Protein AF-A0A535QFX5-F1 (afdb_monomer_lite)

pLDDT: mean 70.68, std 23.79, range [27.06, 95.19]

Structure (mmCIF, N/CA/C/O backbone):
data_AF-A0A535QFX5-F1
#
_entry.id   AF-A0A535QFX5-F1
#
loop_
_atom_site.group_PDB
_atom_site.id
_atom_site.type_symbol
_atom_site.label_atom_id
_atom_site.label_alt_id
_atom_site.label_comp_id
_atom_site.label_asym_id
_atom_site.label_entity_id
_atom_site.label_seq_id
_atom_site.pdbx_PDB_ins_code
_atom_site.Cartn_x
_atom_site.Cartn_y
_atom_site.Cartn_z
_atom_site.occupancy
_atom_site.B_iso_or_equiv
_atom_site.auth_seq_id
_atom_site.auth_comp_id
_atom_site.auth_asym_id
_atom_site.auth_atom_id
_atom_site.pdbx_PDB_model_num
ATOM 1 N N . MET A 1 1 ? 5.140 27.579 -65.550 1.00 32.66 1 MET A N 1
ATOM 2 C CA . MET A 1 1 ? 4.016 26.660 -65.825 1.00 32.66 1 MET A CA 1
ATOM 3 C C . MET A 1 1 ? 3.466 26.205 -64.481 1.00 32.66 1 MET A C 1
ATOM 5 O O . MET A 1 1 ? 4.286 26.000 -63.594 1.00 32.66 1 MET A O 1
ATOM 9 N N . PRO A 1 2 ? 2.138 26.218 -64.310 1.00 51.44 2 PRO A N 1
ATOM 10 C CA . PRO A 1 2 ? 1.453 26.791 -63.145 1.00 51.44 2 PRO A CA 1
ATOM 11 C C . PRO A 1 2 ? 0.690 25.754 -62.301 1.00 51.44 2 PRO A C 1
ATOM 13 O O . PRO A 1 2 ? 0.652 24.594 -62.687 1.00 51.44 2 PRO A O 1
ATOM 16 N N . GLU A 1 3 ? 0.160 26.207 -61.155 1.00 40.72 3 GLU A N 1
ATOM 17 C CA . GLU A 1 3 ? -1.180 25.994 -60.536 1.00 40.72 3 GLU A CA 1
ATOM 18 C C . GLU A 1 3 ? -1.044 26.490 -59.070 1.00 40.72 3 GLU A C 1
ATOM 20 O O . GLU A 1 3 ? -0.208 25.991 -58.320 1.00 40.72 3 GLU A O 1
ATOM 25 N N . GLU A 1 4 ? -1.525 27.688 -58.698 1.00 38.31 4 GLU A N 1
ATOM 26 C CA . GLU A 1 4 ? -2.871 27.958 -58.128 1.00 38.31 4 GLU A CA 1
ATOM 27 C C . GLU A 1 4 ? -3.335 26.842 -57.170 1.00 38.31 4 GLU A C 1
ATOM 29 O O . GLU A 1 4 ? -3.382 25.687 -57.549 1.00 38.31 4 GLU A O 1
ATOM 34 N N . GLY A 1 5 ? -3.706 27.021 -55.906 1.00 34.66 5 GLY A N 1
ATOM 35 C CA . GLY A 1 5 ? -4.041 28.156 -55.060 1.00 34.66 5 GLY A CA 1
ATOM 36 C C . GLY A 1 5 ? -4.915 27.590 -53.925 1.00 34.66 5 GLY A C 1
ATOM 37 O O . GLY A 1 5 ? -5.720 26.701 -54.174 1.00 34.66 5 GLY A O 1
ATOM 38 N N . ASN A 1 6 ? -4.736 28.033 -52.677 1.00 34.19 6 ASN A N 1
ATOM 39 C CA . ASN A 1 6 ? -5.851 28.397 -51.791 1.00 34.19 6 ASN A CA 1
ATOM 40 C C . ASN A 1 6 ? -5.355 28.861 -50.420 1.00 34.19 6 ASN A C 1
ATOM 42 O O . ASN A 1 6 ? -4.810 28.105 -49.618 1.00 34.19 6 ASN A O 1
ATOM 46 N N . ILE A 1 7 ? -5.617 30.137 -50.168 1.00 42.66 7 ILE A N 1
ATOM 47 C CA . ILE A 1 7 ? -5.683 30.755 -48.852 1.00 42.66 7 ILE A CA 1
ATOM 48 C C . ILE A 1 7 ? -7.018 30.331 -48.239 1.00 42.66 7 ILE A C 1
ATOM 50 O O . ILE A 1 7 ? -8.057 30.542 -48.860 1.00 42.66 7 ILE A O 1
ATOM 54 N N . VAL A 1 8 ? -7.014 29.816 -47.009 1.00 36.16 8 VAL A N 1
ATOM 55 C CA . VAL A 1 8 ? -8.210 29.854 -46.157 1.00 36.16 8 VAL A CA 1
ATOM 56 C C . VAL A 1 8 ? -7.813 30.395 -44.789 1.00 36.16 8 VAL A C 1
ATOM 58 O O . VAL A 1 8 ? -7.097 29.766 -44.015 1.00 36.16 8 VAL A O 1
ATOM 61 N N . MET A 1 9 ? -8.269 31.624 -44.566 1.00 31.81 9 MET A N 1
ATOM 62 C CA . MET A 1 9 ? -8.301 32.355 -43.307 1.00 31.81 9 MET A CA 1
ATOM 63 C C . MET A 1 9 ? -9.258 31.688 -42.311 1.00 31.81 9 MET A C 1
ATOM 65 O O . MET A 1 9 ? -10.287 31.135 -42.700 1.00 31.81 9 MET A O 1
ATOM 69 N N . CYS A 1 10 ? -8.936 31.806 -41.023 1.00 34.22 10 CYS A N 1
ATOM 70 C CA . CYS A 1 10 ? -9.824 31.497 -39.904 1.00 34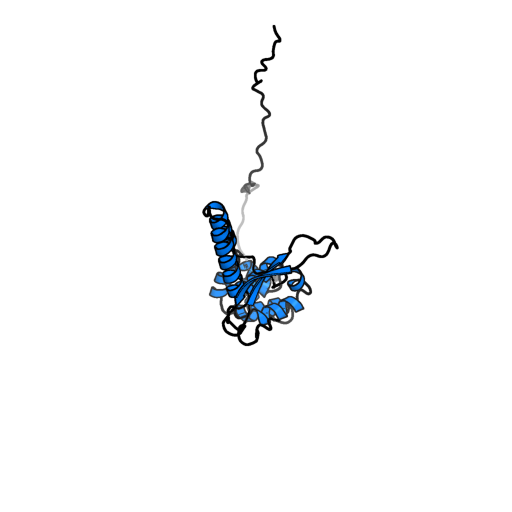.22 10 CYS A CA 1
ATOM 71 C C . CYS A 1 10 ? -11.165 32.245 -39.995 1.00 34.22 10 CYS A C 1
ATOM 73 O O . CYS A 1 10 ? -11.172 33.419 -40.375 1.00 34.22 10 CYS A O 1
ATOM 75 N N . PRO A 1 11 ? -12.251 31.669 -39.457 1.00 41.41 11 PRO A N 1
ATOM 76 C CA . PRO A 1 11 ? -13.285 32.431 -38.785 1.00 41.41 11 PRO A CA 1
ATOM 77 C C . PRO A 1 11 ? -13.043 32.424 -37.269 1.00 41.41 11 PRO A C 1
ATOM 79 O O . PRO A 1 11 ? -12.840 31.384 -36.641 1.00 41.41 11 PRO A O 1
ATOM 82 N N . MET A 1 12 ? -13.045 33.630 -36.714 1.00 32.00 12 MET A N 1
ATOM 83 C CA . MET A 1 12 ? -13.303 33.922 -35.310 1.00 32.00 12 MET A CA 1
ATOM 84 C C . MET A 1 12 ? -14.825 33.838 -35.058 1.00 32.00 12 MET A C 1
ATOM 86 O O . MET A 1 12 ? -15.590 34.056 -35.995 1.00 32.00 12 MET A O 1
ATOM 90 N N . GLU A 1 13 ? -15.200 33.618 -33.791 1.00 34.28 13 GLU A N 1
ATOM 91 C CA . GLU A 1 13 ? -16.537 33.837 -33.187 1.00 34.28 13 GLU A CA 1
ATOM 92 C C . GLU A 1 13 ? -17.578 32.730 -33.504 1.00 34.28 13 GLU A C 1
ATOM 94 O O . GLU A 1 13 ? -17.657 32.218 -34.610 1.00 34.28 13 GLU A O 1
ATOM 99 N N . ASP A 1 14 ? -18.350 32.195 -32.554 1.00 27.58 14 ASP A N 1
ATOM 100 C CA . ASP A 1 14 ? -19.194 32.950 -31.633 1.00 27.58 14 ASP A CA 1
ATOM 101 C C . ASP A 1 14 ? -19.588 32.172 -30.356 1.00 27.58 14 ASP A C 1
ATOM 103 O O . ASP A 1 14 ? -19.476 30.948 -30.247 1.00 27.58 14 ASP A O 1
ATOM 107 N N . PHE A 1 15 ? -20.051 32.947 -29.383 1.00 34.91 15 PHE A N 1
ATOM 108 C CA . PHE A 1 15 ? -20.420 32.616 -28.013 1.00 34.91 15 PHE A CA 1
ATOM 109 C C . PHE A 1 15 ? -21.476 31.505 -27.856 1.00 34.91 15 PHE A C 1
ATOM 111 O O . PHE A 1 15 ? -22.537 31.532 -28.473 1.00 34.91 15 PHE A O 1
ATOM 118 N N . ALA A 1 16 ? -21.270 30.632 -26.864 1.00 33.97 16 ALA A N 1
ATOM 119 C CA . ALA A 1 16 ? -22.368 29.997 -26.136 1.00 33.97 16 ALA A CA 1
ATOM 120 C C . ALA A 1 16 ? -22.107 30.093 -24.626 1.00 33.97 16 ALA A C 1
ATOM 122 O O . ALA A 1 16 ? -21.293 29.378 -24.039 1.00 33.97 16 ALA A O 1
ATOM 123 N N . GLU A 1 17 ? -22.793 31.054 -24.019 1.00 33.12 17 GLU A N 1
ATOM 124 C CA . GLU A 1 17 ? -22.870 31.308 -22.590 1.00 33.12 17 GLU A CA 1
ATOM 125 C C . GLU A 1 17 ? -23.632 30.214 -21.815 1.00 33.12 17 GLU A C 1
ATOM 127 O O . GLU A 1 17 ? -24.745 29.847 -22.176 1.00 33.12 17 GLU A O 1
ATOM 132 N N . GLN A 1 18 ? -23.074 29.878 -20.638 1.00 41.06 18 GLN A N 1
ATOM 133 C CA . GLN A 1 18 ? -23.765 29.584 -19.362 1.00 41.06 18 GLN A CA 1
ATOM 134 C C . GLN A 1 18 ? -24.478 28.211 -19.183 1.00 41.06 18 GLN A C 1
ATOM 136 O O . GLN A 1 18 ? -24.890 27.599 -20.158 1.00 41.06 18 GLN A O 1
ATOM 141 N N . PRO A 1 19 ? -24.646 27.687 -17.933 1.00 39.22 19 PRO A N 1
ATOM 142 C CA . PRO A 1 19 ? -24.624 28.412 -16.660 1.00 39.22 19 PRO A CA 1
ATOM 143 C C . PRO A 1 19 ? -23.715 27.854 -15.549 1.00 39.22 19 PRO A C 1
ATOM 145 O O . PRO A 1 19 ? -23.694 26.674 -15.204 1.00 39.22 19 PRO A O 1
ATOM 148 N N . ARG A 1 20 ? -23.078 28.800 -14.850 1.00 46.03 20 ARG A N 1
ATOM 149 C CA . ARG A 1 20 ? -22.688 28.665 -13.443 1.00 46.03 20 ARG A CA 1
ATOM 150 C C . ARG A 1 20 ? -23.951 28.567 -12.584 1.00 46.03 20 ARG A C 1
ATOM 152 O O . ARG A 1 20 ? -24.778 29.471 -12.649 1.00 46.03 20 ARG A O 1
ATOM 159 N N . ARG A 1 21 ? -24.057 27.520 -11.757 1.00 36.75 21 ARG A N 1
ATOM 160 C CA . ARG A 1 21 ? -24.774 27.406 -10.459 1.00 36.75 21 ARG A CA 1
ATOM 161 C C . ARG A 1 21 ? -24.697 25.923 -10.064 1.00 36.75 21 ARG A C 1
ATOM 163 O O . ARG A 1 21 ? -25.000 25.060 -10.869 1.00 36.75 21 ARG A O 1
ATOM 170 N N . ARG A 1 22 ? -24.264 25.556 -8.860 1.00 36.50 22 ARG A N 1
ATOM 171 C CA . ARG A 1 22 ? -25.069 25.679 -7.641 1.00 36.50 22 ARG A CA 1
ATOM 172 C C . ARG A 1 22 ? -24.179 25.995 -6.444 1.00 36.50 22 ARG A C 1
ATOM 174 O O . ARG A 1 22 ? -23.307 25.218 -6.069 1.00 36.50 22 ARG A O 1
ATOM 181 N N . GLY A 1 23 ? -24.439 27.156 -5.853 1.00 33.94 23 GLY A N 1
ATOM 182 C CA . GLY A 1 23 ? -23.936 27.509 -4.539 1.00 33.94 23 GLY A CA 1
ATOM 183 C C . GLY A 1 23 ? -24.520 26.603 -3.457 1.00 33.94 23 GLY A C 1
ATOM 184 O O . GLY A 1 23 ? -25.639 26.099 -3.561 1.00 33.94 23 GLY A O 1
ATOM 185 N N . ARG A 1 24 ? -23.729 26.443 -2.400 1.00 36.22 24 ARG A N 1
ATOM 186 C CA . ARG A 1 24 ? -24.122 25.922 -1.092 1.00 36.22 24 ARG A CA 1
ATOM 187 C C . ARG A 1 24 ? -25.361 26.685 -0.593 1.00 36.22 24 ARG A C 1
ATOM 189 O O . ARG A 1 24 ? -25.299 27.915 -0.523 1.00 36.22 24 ARG A O 1
ATOM 196 N N . PRO A 1 25 ? -26.467 26.018 -0.226 1.00 36.31 25 PRO A N 1
ATOM 197 C CA . PRO A 1 25 ? -27.581 26.722 0.382 1.00 36.31 25 PRO A CA 1
ATOM 198 C C . PRO A 1 25 ? -27.162 27.237 1.765 1.00 36.31 25 PRO A C 1
ATOM 200 O O . PRO A 1 25 ? -26.784 26.463 2.646 1.00 36.31 25 PRO A O 1
ATOM 203 N N . LYS A 1 26 ? -27.224 28.562 1.947 1.00 35.88 26 LYS A N 1
ATOM 204 C CA . LYS A 1 26 ? -27.294 29.203 3.265 1.00 35.88 26 LYS A CA 1
ATOM 205 C C . LYS A 1 26 ? -28.593 28.738 3.922 1.00 35.88 26 LYS A C 1
ATOM 207 O O . LYS A 1 26 ? -29.665 28.982 3.376 1.00 35.88 26 LYS A O 1
ATOM 212 N N . LYS A 1 27 ? -28.508 28.098 5.089 1.00 33.59 27 LYS A N 1
ATOM 213 C CA . LYS A 1 27 ? -29.679 27.882 5.943 1.00 33.59 27 LYS A CA 1
ATOM 214 C C . LYS A 1 27 ? -30.034 29.241 6.548 1.00 33.59 27 LYS A C 1
ATOM 216 O O . LYS A 1 27 ? -29.350 29.726 7.445 1.00 33.59 27 LYS A O 1
ATOM 221 N N . GLN A 1 28 ? -31.020 29.890 5.937 1.00 34.56 28 GLN A N 1
ATOM 222 C CA . GLN A 1 28 ? -31.655 31.099 6.436 1.00 34.56 28 GLN A CA 1
ATOM 223 C C . GLN A 1 28 ? -32.245 30.829 7.818 1.00 34.56 28 GLN A C 1
ATOM 225 O O . GLN A 1 28 ? -32.953 29.845 8.031 1.00 34.56 28 GLN A O 1
ATOM 230 N N . GLN A 1 29 ? -31.920 31.734 8.736 1.00 34.59 29 GLN A N 1
ATOM 231 C CA . GLN A 1 29 ? -32.719 32.035 9.909 1.00 34.59 29 GLN A CA 1
ATOM 232 C C . GLN A 1 29 ? -34.129 32.399 9.435 1.00 34.59 29 GLN A C 1
ATOM 234 O O . GLN A 1 29 ? -34.278 33.291 8.603 1.00 34.59 29 GLN A O 1
ATOM 239 N N . PHE A 1 30 ? -35.141 31.732 9.976 1.00 29.41 30 PHE A N 1
ATOM 240 C CA . PHE A 1 30 ? -36.484 32.288 10.032 1.00 29.41 30 PHE A CA 1
ATOM 241 C C . PHE A 1 30 ? -36.779 32.566 11.497 1.00 29.41 30 PHE A C 1
ATOM 243 O O . PHE A 1 30 ? -36.943 31.652 12.304 1.00 29.41 30 PHE A O 1
ATOM 250 N N . ALA A 1 31 ? -36.716 33.856 11.815 1.00 28.05 31 ALA A N 1
ATOM 251 C CA . ALA A 1 31 ? -37.324 34.436 12.989 1.00 28.05 31 ALA A CA 1
ATOM 252 C C . ALA A 1 31 ? -38.841 34.537 12.774 1.00 28.05 31 ALA A C 1
ATOM 254 O O . ALA A 1 31 ? -39.326 34.606 11.645 1.00 28.05 31 ALA A O 1
ATOM 255 N N . SER A 1 32 ? -39.522 34.503 13.909 1.00 33.38 32 SER A N 1
ATOM 256 C CA . SER A 1 32 ? -40.951 34.526 14.183 1.00 33.38 32 SER A CA 1
ATOM 257 C C . SER A 1 32 ? -41.753 35.660 13.544 1.00 33.38 32 SER A C 1
ATOM 259 O O . SER A 1 32 ? -41.241 36.758 13.383 1.00 33.38 32 SER A O 1
ATOM 261 N N . GLU A 1 33 ? -43.046 35.396 13.352 1.00 28.44 33 GLU A N 1
ATOM 262 C CA . GLU A 1 33 ? -44.196 36.319 13.416 1.00 28.44 33 GLU A CA 1
ATOM 263 C C . GLU A 1 33 ? -45.451 35.436 13.292 1.00 28.44 33 GLU A C 1
ATOM 265 O O . GLU A 1 33 ? -45.447 34.490 12.510 1.00 28.44 33 GLU A O 1
ATOM 270 N N . ALA A 1 34 ? -46.579 35.600 13.971 1.00 29.41 34 ALA A N 1
ATOM 271 C CA . ALA A 1 34 ? -47.060 36.324 15.146 1.00 29.41 34 ALA A CA 1
ATOM 272 C C . ALA A 1 34 ? -48.393 35.600 15.497 1.00 29.41 34 ALA A C 1
ATOM 274 O O . ALA A 1 34 ? -48.914 34.863 14.658 1.00 29.41 34 ALA A O 1
ATOM 275 N N . ILE A 1 35 ? -48.971 35.733 16.695 1.00 30.02 35 ILE A N 1
ATOM 276 C CA . ILE A 1 35 ? -50.236 36.467 16.895 1.00 30.02 35 ILE A CA 1
ATOM 277 C C . ILE A 1 35 ? -50.663 36.371 18.380 1.00 30.02 35 ILE A C 1
ATOM 279 O O . ILE A 1 35 ? -50.901 35.279 18.890 1.00 30.02 35 ILE A O 1
ATOM 283 N N . GLN A 1 36 ? -50.794 37.569 18.969 1.00 33.09 36 GLN A N 1
ATOM 284 C CA . GLN A 1 36 ? -51.724 38.079 19.999 1.00 33.09 36 GLN A CA 1
ATOM 285 C C . GLN A 1 36 ? -51.502 37.855 21.515 1.00 33.09 36 GLN A C 1
ATOM 287 O O . GLN A 1 36 ? -51.485 36.744 22.035 1.00 33.09 36 GLN A O 1
ATOM 292 N N . GLU A 1 37 ? -51.397 39.021 22.173 1.00 29.98 37 GLU A N 1
ATOM 293 C CA . GLU A 1 37 ? -51.486 39.397 23.596 1.00 29.98 37 GLU A CA 1
ATOM 294 C C . GLU A 1 37 ? -52.841 38.976 24.216 1.00 29.98 37 GLU A C 1
ATOM 296 O O . GLU A 1 37 ? -53.824 38.830 23.493 1.00 29.98 37 GLU A O 1
ATOM 301 N N . GLU A 1 38 ? -52.966 38.662 25.512 1.00 32.41 38 GLU A N 1
ATOM 302 C CA . GLU A 1 38 ? -53.125 39.574 26.677 1.00 32.41 38 GLU A CA 1
ATOM 303 C C . GLU A 1 38 ? -53.283 38.695 27.974 1.00 32.41 38 GLU A C 1
ATOM 305 O O . GLU A 1 38 ? -53.329 37.466 27.858 1.00 32.41 38 GLU A O 1
ATOM 310 N N . PRO A 1 39 ? -53.333 39.220 29.224 1.00 36.84 39 PRO A N 1
ATOM 311 C CA . PRO A 1 39 ? -52.448 38.817 30.317 1.00 36.84 39 PRO A CA 1
ATOM 312 C C . PRO A 1 39 ? -53.166 38.186 31.529 1.00 36.84 39 PRO A C 1
ATOM 314 O O . PRO A 1 39 ? -54.358 38.381 31.761 1.00 36.84 39 PRO A O 1
ATOM 317 N N . GLY A 1 40 ? -52.414 37.486 32.383 1.00 27.06 40 GLY A N 1
ATOM 318 C CA . GLY A 1 40 ? -52.919 37.071 33.696 1.00 27.06 40 GLY A CA 1
ATOM 319 C C . GLY A 1 40 ? -51.984 36.147 34.475 1.00 27.06 40 GLY A C 1
ATOM 320 O O . GLY A 1 40 ? -51.915 34.953 34.212 1.00 27.06 40 GLY A O 1
ATOM 321 N N . GLN A 1 41 ? -51.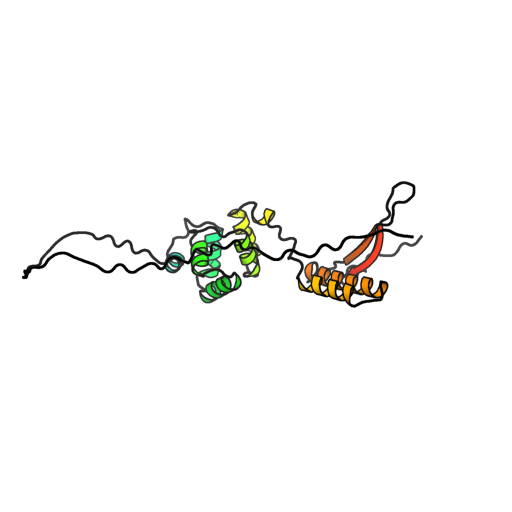303 36.698 35.477 1.00 31.00 41 GLN A N 1
ATOM 322 C CA . GLN A 1 41 ? -50.899 35.989 36.702 1.00 31.00 41 GLN A CA 1
ATOM 323 C C . GLN A 1 41 ? -51.943 36.319 37.796 1.00 31.00 41 GLN A C 1
ATOM 325 O O . GLN A 1 41 ? -52.568 37.376 37.668 1.00 31.00 41 GLN A O 1
ATOM 330 N N . PRO A 1 42 ? -52.139 35.510 38.868 1.00 40.12 42 PRO A N 1
ATOM 331 C CA . PRO A 1 42 ? -51.076 34.816 39.611 1.00 40.12 42 PRO A CA 1
ATOM 332 C C . PRO A 1 42 ? -51.372 33.379 40.114 1.00 40.12 42 PRO A C 1
ATOM 334 O O . PRO A 1 42 ? -52.506 32.925 40.146 1.00 40.12 42 PRO A O 1
ATOM 337 N N . GLU A 1 43 ? -50.271 32.724 40.514 1.00 30.66 43 GLU A N 1
ATOM 338 C CA . GLU A 1 43 ? -50.075 31.739 41.602 1.00 30.66 43 GLU A CA 1
ATOM 339 C C . GLU A 1 43 ? -51.028 30.538 41.782 1.00 30.66 43 GLU A C 1
ATOM 341 O O . GLU A 1 43 ? -52.224 30.691 41.953 1.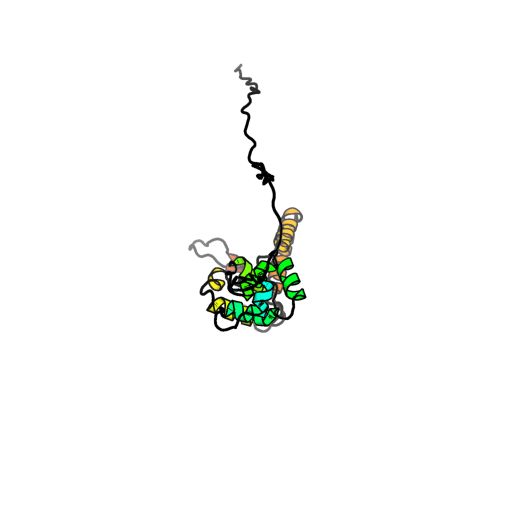00 30.66 43 GLU A O 1
ATOM 346 N N . HIS A 1 44 ? -50.444 29.327 41.833 1.00 31.17 44 HIS A N 1
ATOM 347 C CA . HIS A 1 44 ? -50.519 28.345 42.937 1.00 31.17 44 HIS A CA 1
ATOM 348 C C . HIS A 1 44 ? -49.904 26.999 42.480 1.00 31.17 44 HIS A C 1
ATOM 350 O O . HIS A 1 44 ? -50.460 26.284 41.652 1.00 31.17 44 HIS A O 1
ATOM 356 N N . THR A 1 45 ? -48.750 26.619 43.035 1.00 32.12 45 THR A N 1
ATOM 357 C CA . THR A 1 45 ? -48.366 25.200 43.230 1.00 32.12 45 THR A CA 1
ATOM 358 C C . THR A 1 45 ? -49.288 24.565 44.293 1.00 32.12 45 THR A C 1
ATOM 360 O O . THR A 1 45 ? -49.782 25.337 45.120 1.00 32.12 45 THR A O 1
ATOM 363 N N . PRO A 1 46 ? -49.485 23.221 44.389 1.00 40.25 46 PRO A N 1
ATOM 364 C CA . PRO A 1 46 ? -48.468 22.191 44.116 1.00 40.25 46 PRO A CA 1
ATOM 365 C C . PRO A 1 46 ? -48.961 20.827 43.533 1.00 40.25 46 PRO A C 1
ATOM 367 O O . PRO A 1 46 ? -50.148 20.536 43.468 1.00 40.25 46 PRO A O 1
ATOM 370 N N . THR A 1 47 ? -47.986 19.963 43.211 1.00 27.41 47 THR A N 1
ATOM 371 C CA . THR A 1 47 ? -48.039 18.477 43.265 1.00 27.41 47 THR A CA 1
ATOM 372 C C . THR A 1 47 ? -48.815 17.689 42.193 1.00 27.41 47 THR A C 1
ATOM 374 O O . THR A 1 47 ? -50.018 17.490 42.289 1.00 27.41 47 THR A O 1
ATOM 377 N N . SER A 1 48 ? -48.074 17.104 41.246 1.00 31.55 48 SER A N 1
ATOM 378 C CA . SER A 1 48 ? -47.795 15.652 41.111 1.00 31.55 48 SER A CA 1
ATOM 379 C C . SER A 1 48 ? -47.723 15.215 39.648 1.00 31.55 48 SER A C 1
ATOM 381 O O . SER A 1 48 ? -48.573 15.566 38.840 1.00 31.55 48 SER A O 1
ATOM 383 N N . GLU A 1 49 ? -46.722 14.375 39.380 1.00 35.94 49 GLU A N 1
ATOM 384 C CA . GLU A 1 49 ? -46.684 13.376 38.309 1.00 35.94 49 GLU A CA 1
ATOM 385 C C . GLU A 1 49 ? -46.758 13.880 36.862 1.00 35.94 49 GLU A C 1
ATOM 387 O O . GLU A 1 49 ? -47.818 14.008 36.262 1.00 35.94 49 GLU A O 1
ATOM 392 N N . ASN A 1 50 ? -45.588 13.990 36.227 1.00 32.69 50 ASN A N 1
ATOM 393 C CA . ASN A 1 50 ? -45.375 13.201 35.016 1.00 32.69 50 ASN A CA 1
ATOM 394 C C . ASN A 1 50 ? -43.888 12.998 34.725 1.00 32.69 50 ASN A C 1
ATOM 396 O O . ASN A 1 50 ? -43.092 13.934 34.662 1.00 32.69 50 ASN A O 1
ATOM 400 N N . ALA A 1 51 ? -43.540 11.725 34.570 1.00 40.75 51 ALA A N 1
ATOM 401 C CA . ALA A 1 51 ? -42.239 11.241 34.166 1.00 40.75 51 ALA A CA 1
ATOM 402 C C . ALA A 1 51 ? -41.858 11.825 32.800 1.00 40.75 51 ALA A C 1
ATOM 404 O O . ALA A 1 51 ? -42.450 11.481 31.779 1.00 40.75 51 ALA A O 1
ATOM 405 N N . VAL A 1 52 ? -40.832 12.671 32.772 1.00 35.34 52 VAL A N 1
ATOM 406 C CA . VAL A 1 52 ? -40.129 13.003 31.534 1.00 35.34 52 VAL A CA 1
ATOM 407 C C . VAL A 1 52 ? -38.873 12.147 31.513 1.00 35.34 52 VAL A C 1
ATOM 409 O O . VAL A 1 52 ? -37.882 12.438 32.180 1.00 35.34 52 VAL A O 1
ATOM 412 N N . GLN A 1 53 ? -38.956 11.038 30.779 1.00 38.19 53 GLN A N 1
ATOM 413 C CA . GLN A 1 53 ? -37.805 10.244 30.374 1.00 38.19 53 GLN A CA 1
ATOM 414 C C . GLN A 1 53 ? -36.799 11.165 29.676 1.00 38.19 53 GLN A C 1
ATOM 416 O O . GLN A 1 53 ? -37.001 11.596 28.541 1.00 38.19 53 GLN A O 1
ATOM 421 N N . ALA A 1 54 ? -35.706 11.476 30.366 1.00 36.91 54 ALA A N 1
ATOM 422 C CA . ALA A 1 54 ? -34.538 12.072 29.750 1.00 36.91 54 ALA A CA 1
ATOM 423 C C . ALA A 1 54 ? -33.847 10.994 28.902 1.00 36.91 54 ALA A C 1
ATOM 425 O O . ALA A 1 54 ? -33.069 10.189 29.410 1.00 36.91 54 ALA A O 1
ATOM 426 N N . HIS A 1 55 ? -34.124 10.964 27.598 1.00 42.03 55 HIS A N 1
ATOM 427 C CA . HIS A 1 55 ? -33.226 10.311 26.649 1.00 42.03 55 HIS A CA 1
ATOM 428 C C . HIS A 1 55 ? -31.969 11.183 26.515 1.00 42.03 55 HIS A C 1
ATOM 430 O O . HIS A 1 55 ? -31.844 12.010 25.613 1.00 42.03 55 HIS A O 1
ATOM 436 N N . THR A 1 56 ? -31.036 11.038 27.455 1.00 48.62 56 THR A N 1
ATOM 437 C CA . THR A 1 56 ? -29.710 11.649 27.353 1.00 48.62 56 THR A CA 1
ATOM 438 C C . THR A 1 56 ? -28.936 10.890 26.279 1.00 48.62 56 THR A C 1
ATOM 440 O O . THR A 1 56 ? -28.429 9.796 26.520 1.00 48.62 56 THR A O 1
ATOM 443 N N . VAL A 1 57 ? -28.881 11.433 25.061 1.00 65.88 57 VAL A N 1
ATOM 444 C CA . VAL A 1 57 ? -28.036 10.892 23.988 1.00 65.88 57 VAL A CA 1
ATOM 445 C C . VAL A 1 57 ? -26.579 11.131 24.391 1.00 65.88 57 VAL A C 1
ATOM 447 O O . VAL A 1 57 ? -26.065 12.237 24.245 1.00 65.88 57 VAL A O 1
ATOM 450 N N . LEU A 1 58 ? -25.934 10.115 24.967 1.00 71.25 58 LEU A N 1
ATOM 451 C CA . LEU A 1 58 ? -24.510 10.151 25.309 1.00 71.25 58 LEU A CA 1
ATOM 452 C C . LEU A 1 58 ? -23.664 10.398 24.045 1.00 71.25 58 LEU A C 1
ATOM 454 O O . LEU A 1 58 ? -24.036 9.969 22.946 1.00 71.25 58 LEU A O 1
ATOM 458 N N . SER A 1 59 ? -22.514 11.060 24.189 1.00 78.06 59 SER A N 1
ATOM 459 C CA . SER A 1 59 ? -21.564 11.231 23.082 1.00 78.06 59 SER A CA 1
ATOM 460 C C . SER A 1 59 ? -20.892 9.900 22.716 1.00 78.06 59 SER A C 1
ATOM 462 O O . SER A 1 59 ? -20.728 9.023 23.563 1.00 78.06 59 SER A O 1
ATOM 464 N N . ASP A 1 60 ? -20.477 9.737 21.455 1.00 76.56 60 ASP A N 1
ATOM 465 C CA . ASP A 1 60 ? -19.763 8.533 20.986 1.00 76.56 60 ASP A CA 1
ATOM 466 C C . ASP A 1 60 ? -18.519 8.237 21.858 1.00 76.56 60 ASP A C 1
ATOM 468 O O . ASP A 1 60 ? -18.232 7.084 22.171 1.00 76.56 60 ASP A O 1
ATOM 472 N N . GLU A 1 61 ? -17.836 9.276 22.338 1.00 78.25 61 GLU A N 1
ATOM 473 C CA . GLU A 1 61 ? -16.740 9.153 23.300 1.00 78.25 61 GLU A CA 1
ATOM 474 C C . GLU A 1 61 ? -17.207 8.580 24.647 1.00 78.25 61 GLU A C 1
ATOM 476 O O . GLU A 1 61 ? -16.629 7.620 25.146 1.00 78.25 61 GLU A O 1
ATOM 481 N N . GLN A 1 62 ? -18.276 9.122 25.237 1.00 77.81 62 GLN A N 1
ATOM 482 C CA . GLN A 1 62 ? -18.812 8.627 26.511 1.00 77.81 62 GLN A CA 1
ATOM 483 C C . GLN A 1 62 ? -19.241 7.159 26.409 1.00 77.81 62 GLN A C 1
ATOM 485 O O . GLN A 1 62 ? -19.015 6.384 27.333 1.00 77.81 62 GLN A O 1
ATOM 490 N N . LEU A 1 63 ? -19.795 6.756 25.267 1.00 74.19 63 LEU A N 1
ATOM 491 C CA . LEU A 1 63 ? -20.224 5.378 25.021 1.00 74.19 63 LEU A CA 1
ATOM 492 C C . LEU A 1 63 ? -19.059 4.403 24.866 1.00 74.19 63 LEU A C 1
ATOM 494 O O . LEU A 1 63 ? -19.158 3.269 25.338 1.00 74.19 63 LEU A O 1
ATOM 498 N N . ALA A 1 64 ? -17.925 4.871 24.340 1.00 69.69 64 ALA A N 1
ATOM 499 C CA . ALA A 1 64 ? -16.683 4.098 24.328 1.00 69.69 64 ALA A CA 1
ATOM 500 C C . ALA A 1 64 ? -16.176 3.773 25.731 1.00 69.69 64 ALA A C 1
ATOM 502 O O . ALA A 1 64 ? -15.420 2.818 25.915 1.00 69.69 64 ALA A O 1
ATOM 503 N N . TYR A 1 65 ? -16.657 4.471 26.755 1.00 71.75 65 TYR A N 1
ATOM 504 C CA . TYR A 1 65 ? -16.298 4.205 28.140 1.00 71.75 65 TYR A CA 1
ATOM 505 C C . TYR A 1 65 ? -17.354 3.429 28.927 1.00 71.75 65 TYR A C 1
ATOM 507 O O . TYR A 1 65 ? -16.984 2.810 29.921 1.00 71.75 65 TYR A O 1
ATOM 515 N N . THR A 1 66 ? -18.611 3.388 28.471 1.00 65.81 66 THR A N 1
ATOM 516 C CA . THR A 1 66 ? -19.739 2.852 29.257 1.00 65.81 66 THR A CA 1
ATOM 517 C C . THR A 1 66 ? -20.397 1.588 28.710 1.00 65.81 66 THR A C 1
ATOM 519 O O . THR A 1 66 ? -21.010 0.877 29.496 1.00 65.81 66 THR A O 1
ATOM 522 N N . LEU A 1 67 ? -20.296 1.282 27.411 1.00 64.69 67 LEU A N 1
ATOM 523 C CA . LEU A 1 67 ? -20.932 0.082 26.844 1.00 64.69 67 LEU A CA 1
ATOM 524 C C . LEU A 1 67 ? -20.333 -1.204 27.435 1.00 64.69 67 LEU A C 1
ATOM 526 O O . LEU A 1 67 ? -19.108 -1.290 27.564 1.00 64.69 67 LEU A O 1
ATOM 530 N N . GLU A 1 68 ? -21.173 -2.190 27.753 1.00 64.62 68 GLU A N 1
ATOM 531 C CA . GLU A 1 68 ? -20.722 -3.536 28.127 1.00 64.62 68 GLU A CA 1
ATOM 532 C C . GLU A 1 68 ? -20.170 -4.268 26.893 1.00 64.62 68 GLU A C 1
ATOM 534 O O . GLU A 1 68 ? -20.570 -3.995 25.762 1.00 64.62 68 GLU A O 1
ATOM 539 N N . GLU A 1 69 ? -19.169 -5.129 27.085 1.00 61.72 69 GLU A N 1
ATOM 540 C CA . GLU A 1 69 ? -18.402 -5.747 25.988 1.00 61.72 69 GLU A CA 1
ATOM 541 C C . GLU A 1 69 ? -19.199 -6.784 25.177 1.00 61.72 69 GLU A C 1
ATOM 543 O O . GLU A 1 69 ? -18.758 -7.165 24.095 1.00 61.72 69 GLU A O 1
ATOM 548 N N . GLU A 1 70 ? -20.369 -7.207 25.665 1.00 62.72 70 GLU A N 1
ATOM 549 C CA . GLU A 1 70 ? -21.106 -8.377 25.165 1.00 62.72 70 GLU A CA 1
ATOM 550 C C . GLU A 1 70 ? -21.673 -8.224 23.740 1.00 62.72 70 GLU A C 1
ATOM 552 O O . GLU A 1 70 ? -21.830 -9.229 23.051 1.00 62.72 70 GLU A O 1
ATOM 557 N N . ASP A 1 71 ? -21.883 -6.997 23.249 1.00 76.94 71 ASP A N 1
ATOM 558 C CA . ASP A 1 71 ? -22.460 -6.739 21.915 1.00 76.94 71 ASP A CA 1
ATOM 559 C C . ASP A 1 71 ? -21.433 -6.286 20.855 1.00 76.94 71 ASP A C 1
ATOM 561 O O . ASP A 1 71 ? -21.792 -5.949 19.722 1.00 76.94 71 ASP A O 1
ATOM 565 N N . LEU A 1 72 ? -20.142 -6.223 21.195 1.00 86.50 72 LEU A N 1
ATOM 566 C CA . LEU A 1 72 ? -19.125 -5.686 20.289 1.00 86.50 72 LEU A CA 1
ATOM 567 C C . LEU A 1 72 ? -18.541 -6.761 19.369 1.00 86.50 72 LEU A C 1
ATOM 569 O O . LEU A 1 72 ? -18.218 -7.872 19.786 1.00 86.50 72 LEU A O 1
ATOM 573 N N . SER A 1 73 ? -18.304 -6.388 18.108 1.00 90.75 73 SER A N 1
ATOM 574 C CA . SER A 1 73 ? -17.500 -7.215 17.204 1.00 90.75 73 SER A CA 1
ATOM 575 C C . SER A 1 73 ? -16.101 -7.454 17.785 1.00 90.75 73 SER A C 1
ATOM 577 O O . SER A 1 73 ? -15.573 -6.614 18.522 1.00 90.75 73 SER A O 1
ATOM 579 N N . GLN A 1 74 ? -15.461 -8.566 17.414 1.00 91.50 74 GLN A N 1
ATOM 580 C CA . GLN A 1 74 ? -14.108 -8.881 17.884 1.00 91.50 74 GLN A CA 1
ATOM 581 C C . GLN A 1 74 ? -13.110 -7.765 17.530 1.00 91.50 74 GLN A C 1
ATOM 583 O O . GLN A 1 74 ? -12.259 -7.411 18.345 1.00 91.50 74 GLN A O 1
ATOM 588 N N . PHE A 1 75 ? -13.263 -7.159 16.348 1.00 94.38 75 PHE A N 1
ATOM 589 C CA . PHE A 1 75 ? -12.522 -5.968 15.944 1.00 94.38 75 PHE A CA 1
ATOM 590 C C . PHE A 1 75 ? -12.782 -4.765 16.865 1.00 94.38 75 PHE A C 1
ATOM 592 O O . PHE A 1 75 ? -11.832 -4.169 17.368 1.00 94.38 75 PHE A O 1
ATOM 599 N N . SER A 1 76 ? -14.047 -4.404 17.104 1.00 94.00 76 SER A N 1
ATOM 600 C CA . SER A 1 76 ? -14.413 -3.243 17.930 1.00 94.00 76 SER A CA 1
ATOM 601 C C . SER A 1 76 ? -13.949 -3.403 19.374 1.00 94.00 76 SER A C 1
ATOM 603 O O . SER A 1 76 ? -13.401 -2.462 19.943 1.00 94.00 76 SER A O 1
ATOM 605 N N . SER A 1 77 ? -14.106 -4.602 19.939 1.00 92.62 77 SER A N 1
ATOM 606 C CA . SER A 1 77 ? -13.632 -4.935 21.282 1.00 92.62 77 SER A CA 1
ATOM 607 C C . SER A 1 77 ? -12.108 -4.820 21.382 1.00 92.62 77 SER A C 1
ATOM 609 O O . SER A 1 77 ? -11.598 -4.145 22.276 1.00 92.62 77 SER A O 1
ATOM 611 N N . PHE A 1 78 ? -11.368 -5.365 20.410 1.00 93.75 78 PHE A N 1
ATOM 612 C CA . PHE A 1 78 ? -9.908 -5.256 20.380 1.00 93.75 78 PHE A CA 1
ATOM 613 C C . PHE A 1 78 ? -9.429 -3.805 20.226 1.00 93.75 78 PHE A C 1
ATOM 615 O O . PHE A 1 78 ? -8.571 -3.351 20.981 1.00 93.75 78 PHE A O 1
ATOM 622 N N . LEU A 1 79 ? -10.016 -3.050 19.292 1.00 93.50 79 LEU A N 1
ATOM 623 C CA . LEU A 1 79 ? -9.679 -1.641 19.082 1.00 93.50 79 LEU A CA 1
ATOM 624 C C . LEU A 1 79 ? -9.980 -0.806 20.332 1.00 93.50 79 LEU A C 1
ATOM 626 O O . LEU A 1 79 ? -9.208 0.073 20.710 1.00 93.50 79 LEU A O 1
ATOM 630 N N . ARG A 1 80 ? -11.091 -1.103 21.010 1.00 92.19 80 ARG A N 1
ATOM 631 C CA . ARG A 1 80 ? -11.432 -0.480 22.284 1.00 92.19 80 ARG A CA 1
ATOM 632 C C . ARG A 1 80 ? -10.410 -0.839 23.356 1.00 92.19 80 ARG A C 1
ATOM 634 O O . ARG A 1 80 ? -9.947 0.065 24.035 1.00 92.19 80 ARG A O 1
ATOM 641 N N . HIS A 1 81 ? -10.022 -2.106 23.484 1.00 91.81 81 HIS A N 1
ATOM 642 C CA . HIS A 1 81 ? -9.051 -2.563 24.479 1.00 91.81 81 HIS A CA 1
ATOM 643 C C . HIS A 1 81 ? -7.716 -1.812 24.387 1.00 91.81 81 HIS A C 1
ATOM 645 O O . HIS A 1 81 ? -7.211 -1.353 25.409 1.00 91.81 81 HIS A O 1
ATOM 651 N N . ILE A 1 82 ? -7.185 -1.629 23.173 1.00 93.12 82 ILE A N 1
ATOM 652 C CA . ILE A 1 82 ? -5.890 -0.961 22.976 1.00 93.12 82 ILE A CA 1
ATOM 653 C C . ILE A 1 82 ? -5.977 0.572 23.089 1.00 93.12 82 ILE A C 1
ATOM 655 O O . ILE A 1 82 ? -5.017 1.192 23.529 1.00 93.12 82 ILE A O 1
ATOM 659 N N . LEU A 1 83 ? -7.115 1.197 22.740 1.00 92.25 83 LEU A N 1
ATOM 660 C CA . LEU A 1 83 ? -7.236 2.667 22.686 1.00 92.25 83 LEU A CA 1
ATOM 661 C C . LEU A 1 83 ? -7.977 3.308 23.868 1.00 92.25 83 LEU A C 1
ATOM 663 O O . LEU A 1 83 ? -7.900 4.522 24.035 1.00 92.25 83 LEU A O 1
ATOM 667 N N . LYS A 1 84 ? -8.710 2.546 24.696 1.00 86.62 84 LYS A N 1
ATOM 668 C CA . LYS A 1 84 ? -9.616 3.092 25.733 1.00 86.62 84 LYS A CA 1
ATOM 669 C C . LYS A 1 84 ? -8.936 4.175 26.575 1.00 86.62 84 LYS A C 1
ATOM 671 O O . LYS A 1 84 ? -9.457 5.277 26.719 1.00 86.62 84 LYS A O 1
ATOM 676 N N . HIS A 1 85 ? -7.758 3.895 27.110 1.00 86.25 85 HIS A N 1
ATOM 677 C CA . HIS A 1 85 ? -7.114 4.793 28.068 1.00 86.25 85 HIS A CA 1
ATOM 678 C C . HIS A 1 85 ? -6.173 5.825 27.441 1.00 86.25 85 HIS A C 1
ATOM 680 O O . HIS A 1 85 ? -5.607 6.629 28.180 1.00 86.25 85 HIS A O 1
ATOM 686 N N . ASP A 1 86 ? -6.052 5.858 26.112 1.00 90.62 86 ASP A N 1
ATOM 687 C CA . ASP A 1 86 ? -5.095 6.718 25.423 1.00 90.62 86 ASP A CA 1
ATOM 688 C C . ASP A 1 86 ? -5.774 7.655 24.416 1.00 90.62 86 ASP A C 1
ATOM 690 O O . ASP A 1 86 ? -5.837 7.418 23.209 1.00 90.62 86 ASP A O 1
ATOM 694 N N . ARG A 1 87 ? -6.304 8.768 24.934 1.00 91.81 87 ARG A N 1
ATOM 695 C CA . ARG A 1 87 ? -6.922 9.802 24.091 1.00 91.81 87 ARG A CA 1
ATOM 696 C C . ARG A 1 87 ? -5.919 10.492 23.171 1.00 91.81 87 ARG A C 1
ATOM 698 O O . ARG A 1 87 ? -6.291 10.873 22.067 1.00 91.81 87 ARG A O 1
ATOM 705 N N . MET A 1 88 ? -4.673 10.648 23.617 1.00 92.81 88 MET A N 1
ATOM 706 C CA . MET A 1 88 ? -3.612 11.243 22.801 1.00 92.81 88 MET A CA 1
ATOM 707 C C . MET A 1 88 ? -3.349 10.373 21.573 1.00 92.81 88 MET A C 1
ATOM 709 O O . MET A 1 88 ? -3.245 10.891 20.462 1.00 92.81 88 MET A O 1
ATOM 713 N N . GLU A 1 89 ? -3.322 9.058 21.768 1.00 92.94 89 GLU A N 1
ATOM 714 C CA . GLU A 1 89 ? -3.149 8.090 20.694 1.00 92.94 89 GLU A CA 1
ATOM 715 C C . GLU A 1 89 ? -4.351 8.054 19.744 1.00 92.94 89 GLU A C 1
ATOM 717 O O . GLU A 1 89 ? -4.169 8.039 18.529 1.00 92.94 89 GLU A O 1
ATOM 722 N N . ILE A 1 90 ? -5.584 8.164 20.254 1.00 94.62 90 ILE A N 1
ATOM 723 C CA . ILE A 1 90 ? -6.782 8.309 19.405 1.00 94.62 90 ILE A CA 1
ATOM 724 C C . ILE A 1 90 ? -6.674 9.551 18.509 1.00 94.62 90 ILE A C 1
ATOM 726 O O . ILE A 1 90 ? -6.903 9.455 17.300 1.00 94.62 90 ILE A O 1
ATOM 730 N N . THR A 1 91 ? -6.296 10.704 19.072 1.00 94.50 91 THR A N 1
ATOM 731 C CA . THR A 1 91 ? -6.067 11.939 18.305 1.00 94.50 91 THR A CA 1
ATOM 732 C C . THR A 1 91 ? -4.946 11.759 17.279 1.00 94.50 91 THR A C 1
ATOM 734 O O . THR A 1 91 ? -5.085 12.186 16.130 1.00 94.50 91 THR A O 1
ATOM 737 N N . ARG A 1 92 ? -3.839 11.101 17.653 1.00 95.19 92 ARG A N 1
ATOM 738 C CA . ARG A 1 92 ? -2.705 10.820 16.758 1.00 95.19 92 ARG A CA 1
ATOM 739 C C . ARG A 1 92 ? -3.140 9.979 15.557 1.00 95.19 92 ARG A C 1
ATOM 741 O O . ARG A 1 92 ? -2.919 10.394 14.421 1.00 95.19 92 ARG A O 1
ATOM 748 N N . ILE A 1 93 ? -3.809 8.855 15.810 1.00 93.69 93 ILE A N 1
ATOM 749 C CA . ILE A 1 93 ? -4.308 7.930 14.784 1.00 93.69 93 ILE A CA 1
ATOM 750 C C . ILE A 1 93 ? -5.309 8.631 13.867 1.00 93.69 93 ILE A C 1
ATOM 752 O O . ILE A 1 93 ? -5.220 8.509 12.646 1.00 93.69 93 ILE A O 1
ATOM 756 N N . ALA A 1 94 ? -6.248 9.393 14.433 1.00 94.75 94 ALA A N 1
ATOM 757 C CA . ALA A 1 94 ? -7.242 10.127 13.658 1.00 94.75 94 ALA A CA 1
ATOM 758 C C . ALA A 1 94 ? -6.583 11.110 12.673 1.00 94.75 94 ALA A C 1
ATOM 760 O O . ALA A 1 94 ? -6.942 11.137 11.493 1.00 94.75 94 ALA A O 1
ATOM 761 N N . ASN A 1 95 ? -5.574 11.854 13.136 1.00 93.25 95 ASN A N 1
ATOM 762 C CA . ASN A 1 95 ? -4.818 12.788 12.303 1.00 93.25 95 ASN A CA 1
ATOM 763 C C . ASN A 1 95 ? -4.008 12.074 11.212 1.00 93.25 95 ASN A C 1
ATOM 765 O O . ASN A 1 95 ? -4.051 12.492 10.057 1.00 93.25 95 ASN A O 1
ATOM 769 N N . GLU A 1 96 ? -3.303 10.993 11.551 1.00 89.50 96 GLU A N 1
ATOM 770 C CA . GLU A 1 96 ? -2.476 10.240 10.598 1.00 89.50 96 GLU A CA 1
ATOM 771 C C . GLU A 1 96 ? -3.320 9.555 9.514 1.00 89.50 96 GLU A C 1
ATOM 773 O O . GLU A 1 96 ? -2.967 9.557 8.337 1.00 89.50 96 GLU A O 1
ATOM 778 N N . MET A 1 97 ? -4.496 9.050 9.887 1.00 90.44 97 MET A N 1
ATOM 779 C CA . MET A 1 97 ? -5.452 8.450 8.957 1.00 90.44 97 MET A CA 1
ATOM 780 C C . MET A 1 97 ? -6.333 9.472 8.222 1.00 90.44 97 MET A C 1
ATOM 782 O O . MET A 1 97 ? -7.114 9.079 7.352 1.00 90.44 97 MET A O 1
ATOM 786 N N . ASN A 1 98 ? -6.243 10.763 8.566 1.00 92.62 98 ASN A N 1
ATOM 787 C CA . ASN A 1 98 ? -7.098 11.837 8.055 1.00 92.62 98 ASN A CA 1
ATOM 788 C C . ASN A 1 98 ? -8.608 11.549 8.224 1.00 92.62 98 ASN A C 1
ATOM 790 O O . ASN A 1 98 ? -9.419 11.736 7.311 1.00 92.62 98 ASN A O 1
ATOM 794 N N . VAL A 1 99 ? -8.992 11.070 9.408 1.00 94.12 99 VAL A N 1
ATOM 795 C CA . VAL A 1 99 ? -10.386 10.840 9.812 1.00 94.12 99 VAL A CA 1
ATOM 796 C C . VAL A 1 99 ? -10.708 11.648 11.066 1.00 94.12 99 VAL A C 1
ATOM 798 O O . VAL A 1 99 ? -9.829 11.997 11.842 1.00 94.12 99 VAL A O 1
ATOM 801 N N . ALA A 1 100 ? -11.984 11.953 11.303 1.00 94.75 100 ALA A N 1
ATOM 802 C CA . ALA A 1 100 ? -12.375 12.586 12.562 1.00 94.75 100 ALA A CA 1
ATOM 803 C C . ALA A 1 100 ? -12.241 11.591 13.727 1.00 94.75 100 ALA A C 1
ATOM 805 O O . ALA A 1 100 ? -12.655 10.441 13.571 1.00 94.75 100 ALA A O 1
ATOM 806 N N . GLU A 1 101 ? -11.793 12.042 14.905 1.00 94.50 101 GLU A N 1
ATOM 807 C CA . GLU A 1 101 ? -11.722 11.228 16.138 1.00 94.50 101 GLU A CA 1
ATOM 808 C C . GLU A 1 101 ? -13.047 10.526 16.449 1.00 94.50 101 GLU A C 1
ATOM 810 O O . GLU A 1 101 ? -13.085 9.359 16.831 1.00 94.50 101 GLU A O 1
ATOM 815 N N . ASN A 1 102 ? -14.164 11.209 16.178 1.00 94.69 102 ASN A N 1
ATOM 816 C CA . ASN A 1 102 ? -15.497 10.648 16.362 1.00 94.69 102 ASN A CA 1
ATOM 817 C C . ASN A 1 102 ? -15.729 9.359 15.550 1.00 94.69 102 ASN A C 1
ATOM 819 O O . ASN A 1 102 ? -16.490 8.481 15.945 1.00 94.69 102 ASN A O 1
ATOM 823 N N . THR A 1 103 ? -15.052 9.225 14.412 1.00 94.81 103 THR A N 1
ATOM 824 C CA . THR A 1 103 ? -15.078 8.016 13.580 1.00 94.81 103 THR A CA 1
ATOM 825 C C . THR A 1 103 ? -14.383 6.853 14.286 1.00 94.81 103 THR A C 1
ATOM 827 O O . THR A 1 103 ? -14.909 5.744 14.275 1.00 94.81 103 THR A O 1
ATOM 830 N N . ILE A 1 104 ? -13.254 7.113 14.952 1.00 94.88 104 ILE A N 1
ATOM 831 C CA . ILE A 1 104 ? -12.524 6.107 15.736 1.00 94.88 104 ILE A CA 1
ATOM 832 C C . ILE A 1 104 ? -13.382 5.639 16.914 1.00 94.88 104 ILE A C 1
ATOM 834 O O . ILE A 1 104 ? -13.582 4.437 17.084 1.00 94.88 104 ILE A O 1
ATOM 838 N N . TYR A 1 105 ? -14.000 6.570 17.652 1.00 94.00 105 TYR A N 1
ATOM 839 C CA . TYR A 1 105 ? -14.935 6.222 18.727 1.00 94.00 105 TYR A CA 1
ATOM 840 C C . TYR A 1 105 ? -16.112 5.374 18.224 1.00 94.00 105 TYR A C 1
ATOM 842 O O . TYR A 1 105 ? -16.509 4.407 18.872 1.00 94.00 105 TYR A O 1
ATOM 850 N N . ARG A 1 106 ? -16.652 5.662 17.034 1.00 92.94 106 ARG A N 1
ATOM 851 C CA . ARG A 1 106 ? -17.711 4.833 16.432 1.00 92.94 106 ARG A CA 1
ATOM 852 C C . ARG A 1 106 ? -17.246 3.422 16.088 1.00 92.94 106 ARG A C 1
ATOM 854 O O . ARG A 1 106 ? -18.036 2.496 16.258 1.00 92.94 106 ARG A O 1
ATOM 861 N N . TRP A 1 107 ? -16.004 3.246 15.639 1.00 95.00 107 TRP A N 1
ATOM 862 C CA . TRP A 1 107 ? -15.419 1.924 15.389 1.00 95.00 107 TRP A CA 1
ATOM 863 C C . TRP A 1 107 ? -15.203 1.140 16.682 1.00 95.00 107 TRP A C 1
ATOM 865 O O . TRP A 1 107 ? -15.576 -0.031 16.743 1.00 95.00 107 TRP A O 1
ATOM 875 N N . MET A 1 108 ? -14.694 1.795 17.730 1.00 93.19 108 MET A N 1
ATOM 876 C CA . MET A 1 108 ? -14.550 1.205 19.070 1.00 93.19 108 MET A CA 1
ATOM 877 C C . MET A 1 108 ? -15.899 0.752 19.648 1.00 93.19 108 MET A C 1
ATOM 879 O O . MET A 1 108 ? -15.969 -0.251 20.350 1.00 93.19 108 MET A O 1
ATOM 883 N N . ASN A 1 109 ? -16.978 1.465 19.315 1.00 90.31 109 ASN A N 1
ATOM 884 C CA . ASN A 1 109 ? -18.338 1.178 19.778 1.00 90.31 109 ASN A CA 1
ATOM 885 C C . ASN A 1 109 ? -19.148 0.252 18.863 1.00 90.31 109 ASN A C 1
ATOM 887 O O . ASN A 1 109 ? -20.332 0.050 19.121 1.00 90.31 109 ASN A O 1
ATOM 891 N N . GLY A 1 110 ? -18.583 -0.221 17.749 1.00 88.75 110 GLY A N 1
ATOM 892 C CA . GLY A 1 110 ? -19.315 -1.042 16.775 1.00 88.75 110 GLY A CA 1
ATOM 893 C C . GLY A 1 110 ? -20.466 -0.321 16.055 1.00 88.75 110 GLY A C 1
ATOM 894 O O . GLY A 1 110 ? -21.299 -0.962 15.427 1.00 88.75 110 GLY A O 1
ATOM 895 N N . ARG A 1 111 ? -20.534 1.017 16.107 1.00 87.44 111 ARG A N 1
ATOM 896 C CA . ARG A 1 111 ? -21.612 1.813 15.475 1.00 87.44 111 ARG A CA 1
ATOM 897 C C . ARG A 1 111 ? -21.435 2.016 13.981 1.00 87.44 111 ARG A C 1
ATOM 899 O O . ARG A 1 111 ? -22.348 2.478 13.300 1.00 87.44 111 ARG A O 1
ATOM 906 N N . SER A 1 112 ? -20.231 1.770 13.489 1.00 89.88 112 SER A N 1
ATOM 907 C CA . SER A 1 112 ? -19.915 1.848 12.072 1.00 89.88 112 SER A CA 1
ATOM 908 C C . SER A 1 112 ? -18.786 0.893 11.752 1.00 89.88 112 SER A C 1
ATOM 910 O O . SER A 1 112 ? -17.865 0.737 12.553 1.00 89.88 112 SER A O 1
ATOM 912 N N . GLU A 1 113 ? -18.828 0.331 10.555 1.00 90.12 113 GLU A N 1
ATOM 913 C CA . GLU A 1 113 ? -17.759 -0.503 10.029 1.00 90.12 113 GLU A CA 1
ATOM 914 C C . GLU A 1 113 ? -16.724 0.372 9.300 1.00 90.12 113 GLU A C 1
ATOM 916 O O . GLU A 1 113 ? -17.097 1.251 8.508 1.00 90.12 113 GLU A O 1
ATOM 921 N N . PRO A 1 114 ? -15.418 0.190 9.557 1.00 91.06 114 PRO A N 1
ATOM 922 C CA . PRO A 1 114 ? -14.386 0.896 8.816 1.00 91.06 114 PRO A CA 1
ATOM 923 C C . PRO A 1 114 ? -14.359 0.435 7.354 1.00 91.06 114 PRO A C 1
ATOM 925 O O . PRO A 1 114 ? -14.515 -0.744 7.044 1.00 91.06 114 PRO A O 1
ATOM 928 N N . ARG A 1 115 ? -14.103 1.364 6.427 1.00 90.25 115 ARG A N 1
ATOM 929 C CA . ARG A 1 115 ? -13.896 1.013 5.014 1.00 90.25 115 ARG A CA 1
ATOM 930 C C . ARG A 1 115 ? -12.630 0.157 4.852 1.00 90.25 115 ARG A C 1
ATOM 932 O O . ARG A 1 115 ? -11.684 0.370 5.610 1.00 90.25 115 ARG A O 1
ATOM 939 N N . PRO A 1 116 ? -12.530 -0.688 3.807 1.00 87.69 116 PRO A N 1
ATOM 940 C CA . PRO A 1 116 ? -11.335 -1.501 3.551 1.00 87.69 116 PRO A CA 1
ATOM 941 C C . PRO A 1 116 ? -10.022 -0.697 3.547 1.00 87.69 116 PRO A C 1
ATOM 943 O O . PRO A 1 116 ? -9.025 -1.129 4.115 1.00 87.69 116 PRO A O 1
ATOM 946 N N . ALA A 1 117 ? -10.032 0.514 2.977 1.00 85.06 117 ALA A N 1
ATOM 947 C CA . ALA A 1 117 ? -8.875 1.415 2.989 1.00 85.06 117 ALA A CA 1
ATOM 948 C C . ALA A 1 117 ? -8.484 1.876 4.407 1.00 85.06 117 ALA A C 1
ATOM 950 O O . ALA A 1 117 ? -7.307 1.948 4.733 1.00 85.06 117 ALA A O 1
ATOM 951 N N . ASN A 1 118 ? -9.462 2.125 5.281 1.00 90.94 118 ASN A N 1
ATOM 952 C CA . ASN A 1 118 ? -9.196 2.532 6.660 1.00 90.94 118 ASN A CA 1
ATOM 953 C C . ASN A 1 118 ? -8.634 1.373 7.492 1.00 90.94 118 ASN A C 1
ATOM 955 O O . ASN A 1 118 ? -7.811 1.605 8.369 1.00 90.94 118 ASN A O 1
ATOM 959 N N . LEU A 1 119 ? -9.054 0.136 7.206 1.00 90.44 119 LEU A N 1
ATOM 960 C CA . LEU A 1 119 ? -8.509 -1.065 7.845 1.00 90.44 119 LEU A CA 1
ATOM 961 C C . LEU A 1 119 ? -7.037 -1.282 7.475 1.00 90.44 119 LEU A C 1
ATOM 963 O O . LEU A 1 119 ? -6.253 -1.663 8.338 1.00 90.44 119 LEU A O 1
ATOM 967 N N . LYS A 1 120 ? -6.644 -0.979 6.228 1.00 85.56 120 LYS A N 1
ATOM 968 C CA . LYS A 1 120 ? -5.227 -0.962 5.825 1.00 85.56 120 LYS A CA 1
ATOM 969 C C . LYS A 1 120 ? -4.433 0.077 6.599 1.00 85.56 120 LYS A C 1
ATOM 971 O O . LYS A 1 120 ? -3.442 -0.268 7.229 1.00 85.56 120 LYS A O 1
ATOM 976 N N . ASN A 1 121 ? -4.904 1.321 6.595 1.00 89.56 121 ASN A N 1
ATOM 977 C CA . ASN A 1 121 ? -4.209 2.408 7.274 1.00 89.56 121 ASN A CA 1
ATOM 978 C C . ASN A 1 121 ? -4.079 2.127 8.779 1.00 89.56 121 ASN A C 1
ATOM 980 O O . ASN A 1 121 ? -3.035 2.401 9.352 1.00 89.56 121 ASN A O 1
ATOM 984 N N . LEU A 1 122 ? -5.083 1.501 9.410 1.00 90.62 122 LEU A N 1
ATOM 985 C CA . LEU A 1 122 ? -4.996 1.061 10.807 1.00 90.62 122 LEU A CA 1
ATOM 986 C C . LEU A 1 122 ? -3.824 0.100 11.065 1.00 90.62 122 LEU A C 1
ATOM 988 O O . LEU A 1 122 ? -3.185 0.204 12.106 1.00 90.62 122 LEU A O 1
ATOM 992 N N . LEU A 1 123 ? -3.520 -0.810 10.134 1.00 88.81 123 LEU A N 1
ATOM 993 C CA . LEU A 1 123 ? -2.360 -1.704 10.243 1.00 88.81 123 LEU A CA 1
ATOM 994 C C . LEU A 1 123 ? -1.033 -0.945 10.087 1.00 88.81 123 LEU A C 1
ATOM 996 O O . LEU A 1 123 ? -0.035 -1.336 10.683 1.00 88.81 123 LEU A O 1
ATOM 1000 N N . GLU A 1 124 ? -1.009 0.134 9.306 1.00 85.19 124 GLU A N 1
ATOM 1001 C CA . GLU A 1 124 ? 0.193 0.953 9.113 1.00 85.19 124 GLU A CA 1
ATOM 1002 C C . GLU A 1 124 ? 0.479 1.865 10.313 1.00 85.19 124 GLU A C 1
ATOM 1004 O O . GLU A 1 124 ? 1.628 1.965 10.741 1.00 85.19 124 GLU A O 1
ATOM 1009 N N . VAL A 1 125 ? -0.557 2.489 10.884 1.00 89.12 125 VAL A N 1
ATOM 1010 C CA . VAL A 1 125 ? -0.429 3.446 12.002 1.00 89.12 125 VAL A CA 1
ATOM 1011 C C . VAL A 1 125 ? -0.286 2.776 13.373 1.00 89.12 125 VAL A C 1
ATOM 1013 O O . VAL A 1 125 ? 0.125 3.435 14.329 1.00 89.12 125 VAL A O 1
ATOM 1016 N N . LEU A 1 126 ? -0.605 1.477 13.480 1.00 87.88 126 LEU A N 1
ATOM 1017 C CA . LEU A 1 126 ? -0.461 0.658 14.693 1.00 87.88 126 LEU A CA 1
ATOM 1018 C C . LEU A 1 126 ? 0.484 -0.538 14.459 1.00 87.88 126 LEU A C 1
ATOM 1020 O O . LEU A 1 126 ? 0.057 -1.696 14.556 1.00 87.88 126 LEU A O 1
ATOM 1024 N N . PRO A 1 127 ? 1.780 -0.293 14.179 1.00 80.25 127 PRO A N 1
ATOM 1025 C CA . PRO A 1 127 ? 2.734 -1.345 13.825 1.00 80.25 127 PRO A CA 1
ATOM 1026 C C . PRO A 1 127 ? 2.899 -2.405 14.927 1.00 80.25 127 PRO A C 1
ATOM 1028 O O . PRO A 1 127 ? 3.089 -3.584 14.635 1.00 80.25 127 PRO A O 1
ATOM 1031 N N . GLU A 1 128 ? 2.767 -2.012 16.195 1.00 84.31 128 GLU A N 1
ATOM 1032 C CA . GLU A 1 128 ? 2.905 -2.904 17.355 1.00 84.31 128 GLU A CA 1
ATOM 1033 C C . GLU A 1 128 ? 1.770 -3.932 17.471 1.00 84.31 128 GLU A C 1
ATOM 1035 O O . GLU A 1 128 ? 1.919 -4.972 18.115 1.00 84.31 128 GLU A O 1
ATOM 1040 N N . HIS A 1 129 ? 0.629 -3.672 16.831 1.00 87.44 129 HIS A N 1
ATOM 1041 C CA . HIS A 1 129 ? -0.564 -4.508 16.930 1.00 87.44 129 HIS A CA 1
ATOM 1042 C C . HIS A 1 129 ? -0.916 -5.221 15.626 1.00 87.44 129 HIS A C 1
ATOM 1044 O O . HIS A 1 129 ? -1.941 -5.897 15.583 1.00 87.44 129 HIS A O 1
ATOM 1050 N N . VAL A 1 130 ? -0.073 -5.144 14.590 1.00 86.06 130 VAL A N 1
ATOM 1051 C CA . VAL A 1 130 ? -0.358 -5.682 13.246 1.00 86.06 130 VAL A CA 1
ATOM 1052 C C . VAL A 1 130 ? -0.810 -7.137 13.276 1.00 86.06 130 VAL A C 1
ATOM 1054 O O . VAL A 1 130 ? -1.826 -7.458 12.663 1.00 86.06 130 VAL A O 1
ATOM 1057 N N . SER A 1 131 ? -0.113 -8.018 14.000 1.00 81.19 131 SER A N 1
ATOM 1058 C CA . SER A 1 131 ? -0.447 -9.450 14.048 1.00 81.19 131 SER A CA 1
ATOM 1059 C C . SER A 1 131 ? -1.841 -9.699 14.633 1.00 81.19 131 SER A C 1
ATOM 1061 O O . SER A 1 131 ? -2.660 -10.393 14.030 1.00 81.19 131 SER A O 1
ATOM 1063 N N . ASN A 1 132 ? -2.135 -9.085 15.781 1.00 86.94 132 ASN A N 1
ATOM 1064 C CA . ASN A 1 132 ? -3.419 -9.242 16.466 1.00 86.94 132 ASN A CA 1
ATOM 1065 C C . ASN A 1 132 ? -4.547 -8.545 15.696 1.00 86.94 132 ASN A C 1
ATOM 1067 O O . ASN A 1 132 ? -5.632 -9.103 15.548 1.00 86.94 132 ASN A O 1
ATOM 1071 N N . LEU A 1 133 ? -4.275 -7.358 15.150 1.00 89.94 133 LEU A N 1
ATOM 1072 C CA . LEU A 1 133 ? -5.231 -6.572 14.383 1.00 89.94 133 LEU A CA 1
ATOM 1073 C C . LEU A 1 133 ? -5.597 -7.276 13.067 1.00 89.94 133 LEU A C 1
ATOM 1075 O O . LEU A 1 133 ? -6.771 -7.376 12.727 1.00 89.94 133 LEU A O 1
ATOM 1079 N N . THR A 1 134 ? -4.617 -7.869 12.381 1.00 88.12 134 THR A N 1
ATOM 1080 C CA . THR A 1 134 ? -4.833 -8.719 11.197 1.00 88.12 134 THR A CA 1
ATOM 1081 C C . THR A 1 134 ? -5.731 -9.909 11.526 1.00 88.12 134 THR A C 1
ATOM 1083 O O . THR A 1 134 ? -6.672 -10.202 10.787 1.00 88.12 134 THR A O 1
ATOM 1086 N N . TYR A 1 135 ? -5.475 -10.579 12.653 1.00 88.75 135 TYR A N 1
ATOM 1087 C CA . TYR A 1 135 ? -6.268 -11.723 13.097 1.00 88.75 135 TYR A CA 1
ATOM 1088 C C . TYR A 1 135 ? -7.741 -11.354 13.335 1.00 88.75 135 TYR A C 1
ATOM 1090 O O . TYR A 1 135 ? -8.630 -12.012 12.786 1.00 88.75 135 TYR A O 1
ATOM 1098 N N . VAL A 1 136 ? -8.007 -10.286 14.100 1.00 92.19 136 VAL A N 1
ATOM 1099 C CA . VAL A 1 136 ? -9.386 -9.862 14.415 1.00 92.19 136 VAL A CA 1
ATOM 1100 C C . VAL A 1 136 ? -10.108 -9.261 13.208 1.00 92.19 136 VAL A C 1
ATOM 1102 O O . VAL A 1 136 ? -11.318 -9.453 13.075 1.00 92.19 136 VAL A O 1
ATOM 1105 N N . ILE A 1 137 ? -9.392 -8.586 12.299 1.00 91.00 137 ILE A N 1
ATOM 1106 C CA . ILE A 1 137 ? -9.961 -8.093 11.037 1.00 91.00 137 ILE A CA 1
ATOM 1107 C C . ILE A 1 137 ? -10.386 -9.271 10.162 1.00 91.00 137 ILE A C 1
ATOM 1109 O O . ILE A 1 137 ? -11.505 -9.255 9.667 1.00 91.00 137 ILE A O 1
ATOM 1113 N N . ASN A 1 138 ? -9.556 -10.306 10.009 1.00 89.31 138 ASN A N 1
ATOM 1114 C CA . ASN A 1 138 ? -9.917 -11.483 9.210 1.00 89.31 138 ASN A CA 1
ATOM 1115 C C . ASN A 1 138 ? -11.111 -12.254 9.785 1.00 89.31 138 ASN A C 1
ATOM 1117 O O . ASN A 1 138 ? -11.907 -12.794 9.023 1.00 89.31 138 ASN A O 1
ATOM 1121 N N . HIS A 1 139 ? -11.250 -12.287 11.112 1.00 89.31 139 HIS A N 1
ATOM 1122 C CA . HIS A 1 139 ? -12.407 -12.906 11.761 1.00 89.31 139 HIS A CA 1
ATOM 1123 C C . HIS A 1 139 ? -13.686 -12.078 11.606 1.00 89.31 139 HIS A C 1
ATOM 1125 O O . HIS A 1 139 ? -14.754 -12.641 11.388 1.00 89.31 139 HIS A O 1
ATOM 1131 N N . THR A 1 140 ? -13.589 -10.750 11.712 1.00 90.06 140 THR A N 1
ATOM 1132 C CA . THR A 1 140 ? -14.763 -9.862 11.658 1.00 90.06 140 THR A CA 1
ATOM 1133 C C . THR A 1 140 ? -15.197 -9.566 10.217 1.00 90.06 140 THR A C 1
ATOM 1135 O O . THR A 1 140 ? -16.385 -9.464 9.932 1.00 90.06 140 THR A O 1
ATOM 1138 N N . PHE A 1 141 ? -14.236 -9.458 9.297 1.00 88.81 141 PHE A N 1
ATOM 1139 C CA . PHE A 1 141 ? -14.421 -9.080 7.896 1.00 88.81 141 PHE A CA 1
ATOM 1140 C C . PHE A 1 141 ? -13.715 -10.100 6.975 1.00 88.81 141 PHE A C 1
ATOM 1142 O O . PHE A 1 141 ? -12.652 -9.806 6.413 1.00 88.81 141 PHE A O 1
ATOM 1149 N N . PRO A 1 142 ? -14.262 -11.320 6.826 1.00 83.25 142 PRO A N 1
ATOM 1150 C CA . PRO A 1 142 ? -13.615 -12.385 6.060 1.00 83.25 142 PRO A CA 1
ATOM 1151 C C . PRO A 1 142 ? -13.406 -11.995 4.588 1.00 83.25 142 PRO A C 1
ATOM 1153 O O . PRO A 1 142 ? -14.250 -11.340 3.977 1.00 83.25 142 PRO A O 1
ATOM 1156 N N . GLY A 1 143 ? -12.264 -12.386 4.012 1.00 73.25 143 GLY A N 1
ATOM 1157 C CA . GLY A 1 143 ? -11.896 -12.110 2.613 1.00 73.25 143 GLY A CA 1
ATOM 1158 C C . GLY A 1 143 ? -11.477 -10.662 2.317 1.00 73.25 143 GLY A C 1
ATOM 1159 O O . GLY A 1 143 ? -10.984 -10.364 1.226 1.00 73.25 143 GLY A O 1
ATOM 1160 N N . LEU A 1 144 ? -11.610 -9.750 3.287 1.00 76.56 144 LEU A N 1
ATOM 1161 C CA . LEU A 1 144 ? -11.252 -8.348 3.106 1.00 76.56 144 LEU A CA 1
ATOM 1162 C C . LEU A 1 144 ? -9.735 -8.182 2.965 1.00 76.56 144 LEU A C 1
ATOM 1164 O O . LEU A 1 144 ? -9.296 -7.597 1.982 1.00 76.56 144 LEU A O 1
ATOM 1168 N N . LEU A 1 145 ? -8.918 -8.748 3.861 1.00 69.06 145 LEU A N 1
ATOM 1169 C CA . LEU A 1 145 ? -7.455 -8.625 3.753 1.00 69.06 145 LEU A CA 1
ATOM 1170 C C . LEU A 1 145 ? -6.858 -9.415 2.575 1.00 69.06 145 LEU A C 1
ATOM 1172 O O . LEU A 1 145 ? -5.860 -8.986 2.001 1.00 69.06 145 LEU A O 1
ATOM 1176 N N . GLU A 1 146 ? -7.493 -10.509 2.157 1.00 64.25 146 GLU A N 1
ATOM 1177 C CA . GLU A 1 146 ? -7.089 -11.286 0.975 1.00 64.25 146 GLU A CA 1
ATOM 1178 C C . GLU A 1 146 ? -7.303 -10.493 -0.320 1.00 64.25 146 GLU A C 1
ATOM 1180 O O . GLU A 1 146 ? -6.398 -10.415 -1.150 1.00 64.25 146 GLU A O 1
ATOM 1185 N N . SER A 1 147 ? -8.445 -9.802 -0.452 1.00 56.38 147 SER A N 1
ATOM 1186 C CA . SER A 1 147 ? -8.691 -8.854 -1.555 1.00 56.38 147 SER A CA 1
ATOM 1187 C C . SER A 1 147 ? -7.736 -7.656 -1.545 1.00 56.38 147 SER A C 1
ATOM 1189 O O . SER A 1 147 ? -7.535 -6.974 -2.550 1.00 56.38 147 SER A O 1
ATOM 1191 N N . LEU A 1 148 ? -7.144 -7.395 -0.384 1.00 53.09 148 LEU A N 1
ATOM 1192 C CA . LEU A 1 148 ? -6.295 -6.254 -0.111 1.00 53.09 148 LEU A CA 1
ATOM 1193 C C . LEU A 1 148 ? -4.799 -6.580 -0.177 1.00 53.09 148 LEU A C 1
ATOM 1195 O O . LEU A 1 148 ? -4.041 -5.618 -0.072 1.00 53.09 148 LEU A O 1
ATOM 1199 N N . SER A 1 149 ? -4.424 -7.856 -0.371 1.00 46.34 149 SER A N 1
ATOM 1200 C CA . SER A 1 149 ? -3.073 -8.431 -0.500 1.00 46.34 149 SER A CA 1
ATOM 1201 C C . SER A 1 149 ? -1.946 -7.629 0.180 1.00 46.34 149 SER A C 1
ATOM 1203 O O . SER A 1 149 ? -1.514 -6.601 -0.346 1.00 46.34 149 SER A O 1
ATOM 1205 N N . PRO A 1 150 ? -1.362 -8.122 1.288 1.00 47.59 150 PRO A N 1
ATOM 1206 C CA . PRO A 1 150 ? -0.250 -7.460 1.977 1.00 47.59 150 PRO A CA 1
ATOM 1207 C C . PRO A 1 150 ? 1.093 -7.533 1.214 1.00 47.59 150 PRO A C 1
ATOM 1209 O O . PRO A 1 150 ? 2.138 -7.218 1.774 1.00 47.59 150 PRO A O 1
ATOM 1212 N N . GLY A 1 151 ? 1.101 -7.969 -0.051 1.00 44.94 151 GLY A N 1
ATOM 1213 C CA . GLY A 1 151 ? 2.323 -8.297 -0.794 1.00 44.94 151 GLY A CA 1
ATOM 1214 C C . GLY A 1 151 ? 2.930 -7.171 -1.630 1.00 44.94 151 GLY A C 1
ATOM 1215 O O . GLY A 1 151 ? 4.044 -7.319 -2.122 1.00 44.94 151 GLY A O 1
ATOM 1216 N N . LEU A 1 152 ? 2.235 -6.050 -1.806 1.00 45.78 152 LEU A N 1
ATOM 1217 C CA . LEU A 1 152 ? 2.775 -4.898 -2.521 1.00 45.78 152 LEU A CA 1
ATOM 1218 C C . LEU A 1 152 ? 2.643 -3.684 -1.614 1.00 45.78 152 LEU A C 1
ATOM 1220 O O . LEU A 1 152 ? 1.666 -2.943 -1.699 1.00 45.78 152 LEU A O 1
ATOM 1224 N N . ARG A 1 153 ? 3.648 -3.469 -0.750 1.00 55.78 153 ARG A N 1
ATOM 1225 C CA . ARG A 1 153 ? 3.970 -2.093 -0.350 1.00 55.78 153 ARG A CA 1
ATOM 1226 C C . ARG A 1 153 ? 4.054 -1.316 -1.655 1.00 55.78 153 ARG A C 1
ATOM 1228 O O . ARG A 1 153 ? 4.847 -1.681 -2.523 1.00 55.78 153 ARG A O 1
ATOM 1235 N N . GLU A 1 154 ? 3.168 -0.342 -1.829 1.00 61.16 154 GLU A N 1
ATOM 1236 C CA . GLU A 1 154 ? 3.156 0.487 -3.024 1.00 61.16 154 GLU A CA 1
ATOM 1237 C C . GLU A 1 154 ? 4.582 1.001 -3.242 1.00 61.16 154 GLU A C 1
ATOM 1239 O O . GLU A 1 154 ? 5.200 1.552 -2.327 1.00 61.16 154 GLU A O 1
ATOM 1244 N N . VAL A 1 155 ? 5.150 0.696 -4.413 1.00 66.94 155 VAL A N 1
ATOM 1245 C CA . VAL A 1 155 ? 6.538 1.037 -4.727 1.00 66.94 155 VAL A CA 1
ATOM 1246 C C . VAL A 1 155 ? 6.695 2.541 -4.521 1.00 66.94 155 VAL A C 1
ATOM 1248 O O . VAL A 1 155 ? 5.984 3.327 -5.150 1.00 66.94 155 VAL A O 1
ATOM 1251 N N . GLN A 1 156 ? 7.590 2.936 -3.611 1.00 70.75 156 GLN A N 1
ATOM 1252 C CA . GLN A 1 156 ? 7.722 4.332 -3.202 1.00 70.75 156 GLN A CA 1
ATOM 1253 C C . GLN A 1 156 ? 7.932 5.222 -4.431 1.00 70.75 156 GLN A C 1
ATOM 1255 O O . GLN A 1 156 ? 8.774 4.944 -5.283 1.00 70.75 156 GLN A O 1
ATOM 1260 N N . LYS A 1 157 ? 7.193 6.332 -4.526 1.00 80.62 157 LYS A N 1
ATOM 1261 C CA . LYS A 1 157 ? 7.284 7.266 -5.665 1.00 80.62 157 LYS A CA 1
ATOM 1262 C C . LYS A 1 157 ? 8.726 7.694 -5.974 1.00 80.62 157 LYS A C 1
ATOM 1264 O O . LYS A 1 157 ? 9.062 7.973 -7.125 1.00 80.62 157 LYS A O 1
ATOM 1269 N N . ASP A 1 158 ? 9.571 7.739 -4.951 1.00 81.06 158 ASP A N 1
ATOM 1270 C CA . ASP A 1 158 ? 10.961 8.149 -5.068 1.00 81.06 158 ASP A CA 1
ATOM 1271 C C . ASP A 1 158 ? 11.787 7.226 -5.970 1.00 81.06 158 ASP A C 1
ATOM 1273 O O . ASP A 1 158 ? 12.592 7.752 -6.736 1.00 81.06 158 ASP A O 1
ATOM 1277 N N . ILE A 1 159 ? 11.568 5.901 -5.977 1.00 88.69 159 ILE A N 1
ATOM 1278 C CA . ILE A 1 159 ? 12.346 5.015 -6.862 1.00 88.69 159 ILE A CA 1
ATOM 1279 C C . ILE A 1 159 ? 11.984 5.241 -8.334 1.00 88.69 159 ILE A C 1
ATOM 1281 O O . ILE A 1 159 ? 12.874 5.314 -9.176 1.00 88.69 159 ILE A O 1
ATOM 1285 N N . TYR A 1 160 ? 10.706 5.473 -8.653 1.00 89.38 160 TYR A N 1
ATOM 1286 C CA . TYR A 1 160 ? 10.300 5.831 -10.016 1.00 89.38 160 TYR A CA 1
ATOM 1287 C C . TYR A 1 160 ? 10.917 7.153 -10.461 1.00 89.38 160 TYR A C 1
ATOM 1289 O O . TYR A 1 160 ? 11.385 7.255 -11.593 1.00 89.38 160 TYR A O 1
ATOM 1297 N N . ARG A 1 161 ? 10.947 8.156 -9.573 1.00 91.44 161 ARG A N 1
ATOM 1298 C CA . ARG A 1 161 ? 11.601 9.437 -9.859 1.00 91.44 161 ARG A CA 1
ATOM 1299 C C . ARG A 1 161 ? 13.085 9.234 -10.175 1.00 91.44 161 ARG A C 1
ATOM 1301 O O . ARG A 1 161 ? 13.516 9.680 -11.230 1.00 91.44 161 ARG A O 1
ATOM 1308 N N . HIS A 1 162 ? 13.824 8.506 -9.336 1.00 89.19 162 HIS A N 1
ATOM 1309 C CA . HIS A 1 162 ? 15.254 8.248 -9.553 1.00 89.19 162 HIS A CA 1
ATOM 1310 C C . HIS A 1 162 ? 15.518 7.480 -10.854 1.00 89.19 162 HIS A C 1
ATOM 1312 O O . HIS A 1 162 ? 16.410 7.839 -11.619 1.00 89.19 162 HIS A O 1
ATOM 1318 N N . VAL A 1 163 ? 14.715 6.453 -11.159 1.00 92.88 163 VAL A N 1
ATOM 1319 C CA . VAL A 1 163 ? 14.839 5.711 -12.424 1.00 92.88 163 VAL A CA 1
ATOM 1320 C C . VAL A 1 163 ? 14.608 6.636 -13.623 1.00 92.88 163 VAL A C 1
ATOM 1322 O O . VAL A 1 163 ? 15.393 6.615 -14.568 1.00 92.88 163 VAL A O 1
ATOM 1325 N N . MET A 1 164 ? 13.580 7.485 -13.581 1.00 94.06 164 MET A N 1
ATOM 1326 C CA . MET A 1 164 ? 13.296 8.442 -14.659 1.00 94.06 164 MET A CA 1
ATOM 1327 C C . MET A 1 164 ? 14.372 9.530 -14.785 1.00 94.06 164 MET A C 1
ATOM 1329 O O . MET A 1 164 ? 14.704 9.951 -15.895 1.00 94.06 164 MET A O 1
ATOM 1333 N N . GLU A 1 165 ? 14.966 9.962 -13.674 1.00 93.88 165 GLU A N 1
ATOM 1334 C CA . GLU A 1 165 ? 16.113 10.872 -13.677 1.00 93.88 165 GLU A CA 1
ATOM 1335 C C . GLU A 1 165 ? 17.308 10.231 -14.389 1.00 93.88 165 GLU A C 1
ATOM 1337 O O . GLU A 1 165 ? 17.868 10.849 -15.293 1.00 93.88 165 GLU A O 1
ATOM 1342 N N . PHE A 1 166 ? 17.647 8.969 -14.099 1.00 92.75 166 PHE A N 1
ATOM 1343 C CA . PHE A 1 166 ? 18.699 8.261 -14.840 1.00 92.75 166 PHE A CA 1
ATOM 1344 C C . PHE A 1 166 ? 18.376 8.135 -16.331 1.00 92.75 166 PHE A C 1
ATOM 1346 O O . PHE A 1 166 ? 19.260 8.327 -17.165 1.00 92.75 166 PHE A O 1
ATOM 1353 N N . VAL A 1 167 ? 17.111 7.878 -16.683 1.00 92.06 167 VAL A N 1
ATOM 1354 C CA . VAL A 1 167 ? 16.678 7.793 -18.087 1.00 92.06 167 VAL A CA 1
ATOM 1355 C C . VAL A 1 167 ? 16.883 9.099 -18.847 1.00 92.06 167 VAL A C 1
ATOM 1357 O O . VAL A 1 167 ? 17.264 9.076 -20.014 1.00 92.06 167 VAL A O 1
ATOM 1360 N N . THR A 1 168 ? 16.643 10.232 -18.196 1.00 94.00 168 THR A N 1
ATOM 1361 C CA . THR A 1 168 ? 16.680 11.548 -18.846 1.00 94.00 168 THR A CA 1
ATOM 1362 C C . THR A 1 168 ? 18.049 12.222 -18.798 1.00 94.00 168 THR A C 1
ATOM 1364 O O . THR A 1 168 ? 18.351 13.034 -19.669 1.00 94.00 168 THR A O 1
ATOM 1367 N N . THR A 1 169 ? 18.881 11.905 -17.803 1.00 92.56 169 THR A N 1
ATOM 1368 C CA . THR A 1 169 ? 20.168 12.586 -17.576 1.00 92.56 169 THR A CA 1
ATOM 1369 C C . THR A 1 169 ? 21.377 11.819 -18.103 1.00 92.56 169 THR A C 1
ATOM 1371 O O . THR A 1 169 ? 22.394 12.440 -18.418 1.00 92.56 169 THR A O 1
ATOM 1374 N N . MET A 1 170 ? 21.300 10.489 -18.218 1.00 91.94 170 MET A N 1
ATOM 1375 C CA . MET A 1 170 ? 22.452 9.669 -18.598 1.00 91.94 170 MET A CA 1
ATOM 1376 C C . MET A 1 170 ? 22.465 9.347 -20.092 1.00 91.94 170 MET A C 1
ATOM 1378 O O . MET A 1 170 ? 21.646 8.572 -20.589 1.00 91.94 170 MET A O 1
ATOM 1382 N N . VAL A 1 171 ? 23.448 9.922 -20.789 1.00 89.44 171 VAL A N 1
ATOM 1383 C CA . VAL A 1 171 ? 23.658 9.750 -22.237 1.00 89.44 171 VAL A CA 1
ATOM 1384 C C . VAL A 1 171 ? 24.228 8.371 -22.575 1.00 89.44 171 VAL A C 1
ATOM 1386 O O . VAL A 1 171 ? 23.884 7.812 -23.608 1.00 89.44 171 VAL A O 1
ATOM 1389 N N . ASP A 1 172 ? 25.078 7.820 -21.707 1.00 94.81 172 ASP A N 1
ATOM 1390 C CA . ASP A 1 172 ? 25.698 6.511 -21.913 1.00 94.81 172 ASP A CA 1
ATOM 1391 C C . ASP A 1 172 ? 24.744 5.370 -21.531 1.00 94.81 172 ASP A C 1
ATOM 1393 O O . ASP A 1 172 ? 24.238 5.316 -20.407 1.00 94.81 172 ASP A O 1
ATOM 1397 N N . ASP A 1 173 ? 24.489 4.474 -22.483 1.00 88.75 173 ASP A N 1
ATOM 1398 C CA . ASP A 1 173 ? 23.479 3.420 -22.372 1.00 88.75 173 ASP A CA 1
ATOM 1399 C C . ASP A 1 173 ? 23.844 2.358 -21.331 1.00 88.75 173 ASP A C 1
ATOM 1401 O O . ASP A 1 173 ? 22.985 1.954 -20.538 1.00 88.75 173 ASP A O 1
ATOM 1405 N N . ASP A 1 174 ? 25.115 1.961 -21.286 1.00 88.06 174 ASP A N 1
ATOM 1406 C CA . ASP A 1 174 ? 25.612 0.939 -20.365 1.00 88.06 174 ASP A CA 1
ATOM 1407 C C . ASP A 1 174 ? 25.623 1.463 -18.924 1.00 88.06 174 ASP A C 1
ATOM 1409 O O . ASP A 1 174 ? 25.119 0.803 -18.008 1.00 88.06 174 ASP A O 1
ATOM 1413 N N . ALA A 1 175 ? 26.117 2.687 -18.713 1.00 88.44 175 ALA A N 1
ATOM 1414 C CA . ALA A 1 175 ? 26.097 3.344 -17.411 1.00 88.44 175 ALA A CA 1
ATOM 1415 C C . ALA A 1 175 ? 24.663 3.581 -16.924 1.00 88.44 175 ALA A C 1
ATOM 1417 O O . ALA A 1 175 ? 24.361 3.325 -15.755 1.00 88.44 175 ALA A O 1
ATOM 1418 N N . ARG A 1 176 ? 23.760 4.016 -17.811 1.00 93.06 176 ARG A N 1
ATOM 1419 C CA . ARG A 1 176 ? 22.341 4.204 -17.489 1.00 93.06 176 ARG A CA 1
ATOM 1420 C C . ARG A 1 176 ? 21.691 2.893 -17.059 1.00 93.06 176 ARG A C 1
ATOM 1422 O O . ARG A 1 176 ? 21.038 2.848 -16.016 1.00 93.06 176 ARG A O 1
ATOM 1429 N N . GLN A 1 177 ? 21.880 1.823 -17.833 1.00 89.25 177 GLN A N 1
ATOM 1430 C CA . GLN A 1 177 ? 21.342 0.506 -17.498 1.00 89.25 177 GLN A CA 1
ATOM 1431 C C . GLN A 1 177 ? 21.890 0.011 -16.156 1.00 89.25 177 GLN A C 1
ATOM 1433 O O . GLN A 1 177 ? 21.126 -0.502 -15.332 1.00 89.25 177 GLN A O 1
ATOM 1438 N N . TRP A 1 178 ? 23.190 0.183 -15.913 1.00 89.25 178 TRP A N 1
ATOM 1439 C CA . TRP A 1 178 ? 23.815 -0.209 -14.657 1.00 89.25 178 TRP A CA 1
ATOM 1440 C C . TRP A 1 178 ? 23.215 0.542 -13.462 1.00 89.25 178 TRP A C 1
ATOM 1442 O O . TRP A 1 178 ? 22.778 -0.107 -12.512 1.00 89.25 178 TRP A O 1
ATOM 1452 N N . GLN A 1 179 ? 23.112 1.875 -13.527 1.00 91.88 179 GLN A N 1
ATOM 1453 C CA . GLN A 1 179 ? 22.573 2.699 -12.434 1.00 91.88 179 GLN A CA 1
ATOM 1454 C C . GLN A 1 179 ? 21.117 2.356 -12.113 1.00 91.88 179 GLN A C 1
ATOM 1456 O O . GLN A 1 179 ? 20.764 2.154 -10.951 1.00 91.88 179 GLN A O 1
ATOM 1461 N N . ILE A 1 180 ? 20.279 2.210 -13.145 1.00 92.62 180 ILE A N 1
ATOM 1462 C CA . ILE A 1 180 ? 18.876 1.811 -12.978 1.00 92.62 180 ILE A CA 1
ATOM 1463 C C . ILE A 1 180 ? 18.791 0.435 -12.310 1.00 92.62 180 ILE A C 1
ATOM 1465 O O . ILE A 1 180 ? 18.028 0.252 -11.362 1.00 92.62 180 ILE A O 1
ATOM 1469 N N . THR A 1 181 ? 19.602 -0.524 -12.765 1.00 90.75 181 THR A N 1
ATOM 1470 C CA . THR A 1 181 ? 19.630 -1.878 -12.194 1.00 90.75 181 THR A CA 1
ATOM 1471 C C . THR A 1 181 ? 20.039 -1.848 -10.721 1.00 90.75 181 THR A C 1
ATOM 1473 O O . THR A 1 181 ? 19.388 -2.491 -9.899 1.00 90.75 181 THR A O 1
ATOM 1476 N N . GLN A 1 182 ? 21.073 -1.076 -10.362 1.00 90.75 182 GLN A N 1
ATOM 1477 C CA . GLN A 1 182 ? 21.503 -0.952 -8.967 1.00 90.75 182 GLN A CA 1
ATOM 1478 C C . GLN A 1 182 ? 20.427 -0.315 -8.088 1.00 90.75 182 GLN A C 1
ATOM 1480 O O . GLN A 1 182 ? 20.121 -0.864 -7.032 1.00 90.75 182 GLN A O 1
ATOM 1485 N N . ALA A 1 183 ? 19.810 0.780 -8.537 1.00 90.94 183 ALA A N 1
ATOM 1486 C CA . ALA A 1 183 ? 18.768 1.467 -7.779 1.00 90.94 183 ALA A CA 1
ATOM 1487 C C . ALA A 1 183 ? 17.560 0.555 -7.501 1.00 90.94 183 ALA A C 1
ATOM 1489 O O . ALA A 1 183 ? 17.058 0.503 -6.377 1.00 90.94 183 ALA A O 1
ATOM 1490 N N . ILE A 1 184 ? 17.123 -0.214 -8.506 1.00 91.25 184 ILE A N 1
ATOM 1491 C CA . ILE A 1 184 ? 16.023 -1.177 -8.352 1.00 91.25 184 ILE A CA 1
ATOM 1492 C C . ILE A 1 184 ? 16.415 -2.294 -7.381 1.00 91.25 184 ILE A C 1
ATOM 1494 O O . ILE A 1 184 ? 15.624 -2.653 -6.512 1.00 91.25 184 ILE A O 1
ATOM 1498 N N . PHE A 1 185 ? 17.626 -2.844 -7.500 1.00 91.19 185 PHE A N 1
ATOM 1499 C CA . PHE A 1 185 ? 18.082 -3.929 -6.630 1.00 91.19 185 PHE A CA 1
ATOM 1500 C C . PHE A 1 185 ? 18.224 -3.497 -5.173 1.00 91.19 185 PHE A C 1
ATOM 1502 O O . PHE A 1 185 ? 17.838 -4.250 -4.281 1.00 91.19 185 PHE A O 1
ATOM 1509 N N . GLU A 1 186 ? 18.750 -2.301 -4.917 1.00 88.62 186 GLU A N 1
ATOM 1510 C CA . GLU A 1 186 ? 18.855 -1.753 -3.562 1.00 88.62 186 GLU A CA 1
ATOM 1511 C C . GLU A 1 186 ? 17.486 -1.555 -2.936 1.00 88.62 186 GLU A C 1
ATOM 1513 O O . GLU A 1 186 ? 17.255 -2.019 -1.820 1.00 88.62 186 GLU A O 1
ATOM 1518 N N . ASN A 1 187 ? 16.565 -0.935 -3.677 1.00 87.62 187 ASN A N 1
ATOM 1519 C CA . ASN A 1 187 ? 15.204 -0.735 -3.205 1.00 87.62 187 ASN A CA 1
ATOM 1520 C C . ASN A 1 187 ? 14.509 -2.080 -2.925 1.00 87.62 187 ASN A C 1
ATOM 1522 O O . ASN A 1 187 ? 13.922 -2.264 -1.861 1.00 87.62 187 ASN A O 1
ATOM 1526 N N . ALA A 1 188 ? 14.649 -3.057 -3.826 1.00 86.19 188 ALA A N 1
ATOM 1527 C CA . ALA A 1 188 ? 14.093 -4.393 -3.642 1.00 86.19 188 ALA A CA 1
ATOM 1528 C C . ALA A 1 188 ? 14.672 -5.096 -2.404 1.00 86.19 188 ALA A C 1
ATOM 1530 O O . ALA A 1 188 ? 13.915 -5.600 -1.579 1.00 86.19 188 ALA A O 1
ATOM 1531 N N . LEU A 1 189 ? 15.996 -5.104 -2.229 1.00 85.62 189 LEU A N 1
ATOM 1532 C CA . LEU A 1 189 ? 16.638 -5.746 -1.078 1.00 85.62 189 LEU A CA 1
ATOM 1533 C C . LEU A 1 189 ? 16.270 -5.062 0.241 1.00 85.62 189 LEU A C 1
ATOM 1535 O O . LEU A 1 189 ? 16.039 -5.749 1.231 1.00 85.62 189 LEU A O 1
ATOM 1539 N N . GLN A 1 190 ? 16.154 -3.733 0.260 1.00 82.69 190 GLN A N 1
ATOM 1540 C CA . GLN A 1 190 ? 15.707 -3.000 1.445 1.00 82.69 190 GLN A CA 1
ATOM 1541 C C . GLN A 1 190 ? 14.283 -3.394 1.866 1.00 82.69 190 GLN A C 1
ATOM 1543 O O . GLN A 1 190 ? 13.982 -3.425 3.058 1.00 82.69 190 GLN A O 1
ATOM 1548 N N . HIS A 1 191 ? 13.409 -3.696 0.903 1.00 77.62 191 HIS A N 1
ATOM 1549 C CA . HIS A 1 191 ? 12.018 -4.055 1.173 1.00 77.62 191 HIS A CA 1
ATOM 1550 C C . HIS A 1 191 ? 11.809 -5.5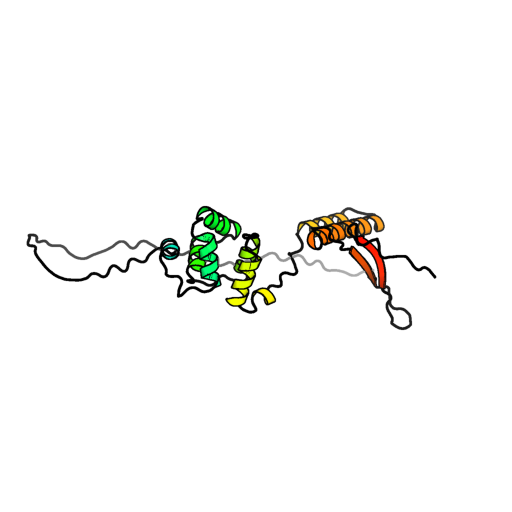44 1.459 1.00 77.62 191 HIS A C 1
ATOM 1552 O O . HIS A 1 191 ? 11.021 -5.881 2.341 1.00 77.62 191 HIS A O 1
ATOM 1558 N N . PHE A 1 192 ? 12.490 -6.426 0.730 1.00 80.44 192 PHE A N 1
ATOM 1559 C CA . PHE A 1 192 ? 12.291 -7.873 0.832 1.00 80.44 192 PHE A CA 1
ATOM 1560 C C . PHE A 1 192 ? 13.236 -8.554 1.823 1.00 80.44 192 PHE A C 1
ATOM 1562 O O . PHE A 1 192 ? 12.915 -9.633 2.315 1.00 80.44 192 PHE A O 1
ATOM 1569 N N . ASP A 1 193 ? 14.377 -7.940 2.135 1.00 81.88 193 ASP A N 1
ATOM 1570 C CA . ASP A 1 193 ? 15.365 -8.482 3.068 1.00 81.88 193 ASP A CA 1
ATOM 1571 C C . ASP A 1 193 ? 15.920 -7.407 4.023 1.00 81.88 193 ASP A C 1
ATOM 1573 O O . ASP A 1 193 ? 17.137 -7.196 4.092 1.00 81.88 193 ASP A O 1
ATOM 1577 N N . PRO A 1 194 ? 15.046 -6.705 4.781 1.00 75.81 194 PRO A N 1
ATOM 1578 C CA . PRO A 1 194 ? 15.472 -5.639 5.691 1.00 75.81 194 PRO A CA 1
ATOM 1579 C C . PRO A 1 194 ? 16.419 -6.154 6.783 1.00 75.81 194 PRO A C 1
ATOM 1581 O O . PRO A 1 194 ? 17.326 -5.444 7.213 1.00 75.81 194 PRO A O 1
ATOM 1584 N N . GLU A 1 195 ? 16.236 -7.406 7.201 1.00 76.00 195 GLU A N 1
ATOM 1585 C CA . GLU A 1 195 ? 17.051 -8.070 8.220 1.00 76.00 195 GLU A CA 1
ATOM 1586 C C . GLU A 1 195 ? 18.275 -8.805 7.652 1.00 76.00 195 GLU A C 1
ATOM 1588 O O . GLU A 1 195 ? 19.021 -9.420 8.410 1.00 76.00 195 GLU A O 1
ATOM 1593 N N . ARG A 1 196 ? 18.514 -8.724 6.336 1.00 77.44 196 ARG A N 1
ATOM 1594 C CA . ARG A 1 196 ? 19.682 -9.309 5.656 1.00 77.44 196 ARG A CA 1
ATOM 1595 C C . ARG A 1 196 ? 19.854 -10.814 5.893 1.00 77.44 196 ARG A C 1
ATOM 1597 O O . ARG A 1 196 ? 20.977 -11.294 6.016 1.00 77.44 196 ARG A O 1
ATOM 1604 N N . ARG A 1 197 ? 18.750 -11.560 5.923 1.00 76.81 197 ARG A N 1
ATOM 1605 C CA . ARG A 1 197 ? 18.687 -13.011 6.161 1.00 76.81 197 ARG A CA 1
ATOM 1606 C C . ARG A 1 197 ? 19.111 -13.853 4.949 1.00 76.81 197 ARG A C 1
ATOM 1608 O O . ARG A 1 197 ? 18.984 -15.074 4.988 1.00 76.81 197 ARG A O 1
ATOM 1615 N N . GLY A 1 198 ? 19.602 -13.220 3.881 1.00 79.75 198 GLY A N 1
ATOM 1616 C CA . GLY A 1 198 ? 20.164 -13.907 2.722 1.00 79.75 198 GLY A CA 1
ATOM 1617 C C . GLY A 1 198 ? 19.188 -13.986 1.554 1.00 79.75 198 GLY A C 1
ATOM 1618 O O . GLY A 1 198 ? 18.892 -15.073 1.062 1.00 79.75 198 GLY A O 1
ATOM 1619 N N . LEU A 1 199 ? 18.716 -12.831 1.079 1.00 85.81 199 LEU A N 1
ATOM 1620 C CA . LEU A 1 199 ? 18.044 -12.721 -0.215 1.00 85.81 199 LEU A CA 1
ATOM 1621 C C . LEU A 1 199 ? 19.025 -12.270 -1.307 1.00 85.81 199 LEU A C 1
ATOM 1623 O O . LEU A 1 199 ? 19.873 -11.398 -1.089 1.00 85.81 199 LEU A O 1
ATOM 1627 N N . ALA A 1 200 ? 18.855 -12.823 -2.508 1.00 86.75 200 ALA A N 1
ATOM 1628 C CA . ALA A 1 200 ? 19.481 -12.333 -3.728 1.00 86.75 200 ALA A CA 1
ATOM 1629 C C . ALA A 1 200 ? 18.420 -12.043 -4.794 1.00 86.75 200 ALA A C 1
ATOM 1631 O O . ALA A 1 200 ? 17.461 -12.795 -4.962 1.00 86.75 200 ALA A O 1
ATOM 1632 N N . VAL A 1 201 ? 18.623 -10.952 -5.524 1.00 86.81 201 VAL A N 1
ATOM 1633 C CA . VAL A 1 201 ? 17.819 -10.530 -6.667 1.00 86.81 201 VAL A CA 1
ATOM 1634 C C . VAL A 1 201 ? 18.664 -10.700 -7.926 1.00 86.81 201 VAL A C 1
ATOM 1636 O O . VAL A 1 201 ? 19.799 -10.222 -7.993 1.00 86.81 201 VAL A O 1
ATOM 1639 N N . THR A 1 202 ? 18.098 -11.374 -8.925 1.00 87.19 202 THR A N 1
ATOM 1640 C CA . THR A 1 202 ? 18.735 -11.610 -10.222 1.00 87.19 202 THR A CA 1
ATOM 1641 C C . THR A 1 202 ? 17.914 -10.960 -11.329 1.00 87.19 202 THR A C 1
ATOM 1643 O O . THR A 1 202 ? 16.713 -11.193 -11.451 1.00 87.19 202 THR A O 1
ATOM 1646 N N . TYR A 1 203 ? 18.584 -10.178 -12.172 1.00 85.50 203 TYR A N 1
ATOM 1647 C CA . TYR A 1 203 ? 18.054 -9.693 -13.436 1.00 85.50 203 TYR A CA 1
ATOM 1648 C C . TYR A 1 203 ? 18.475 -10.660 -14.536 1.00 85.50 203 TYR A C 1
ATOM 1650 O O . TYR A 1 203 ? 19.667 -10.842 -14.809 1.00 85.50 203 TYR A O 1
ATOM 1658 N N . ALA A 1 204 ? 17.480 -11.275 -15.165 1.00 87.56 204 ALA A N 1
ATOM 1659 C CA . ALA A 1 204 ? 17.669 -12.160 -16.295 1.00 87.56 204 ALA A CA 1
ATOM 1660 C C . ALA A 1 204 ? 16.917 -11.617 -17.511 1.00 87.56 204 ALA A C 1
ATOM 1662 O O . ALA A 1 204 ? 15.766 -11.186 -17.409 1.00 87.56 204 ALA A O 1
ATOM 1663 N N . LYS A 1 205 ? 17.579 -11.631 -18.665 1.00 84.50 205 LYS A N 1
ATOM 1664 C CA . LYS A 1 205 ? 17.036 -11.135 -19.926 1.00 84.50 205 LYS A CA 1
ATOM 1665 C C . LYS A 1 205 ? 16.627 -12.310 -20.799 1.00 84.50 205 LYS A C 1
ATOM 1667 O O . LYS A 1 205 ? 17.410 -13.234 -21.025 1.00 84.50 205 LYS A O 1
ATOM 1672 N N . LEU A 1 206 ? 15.395 -12.266 -21.295 1.00 88.81 206 LEU A N 1
ATOM 1673 C CA . LEU A 1 206 ? 14.942 -13.201 -22.313 1.00 88.81 206 LEU A CA 1
ATOM 1674 C C . LEU A 1 206 ? 15.588 -12.826 -23.649 1.00 88.81 206 LEU A C 1
ATOM 1676 O O . LEU A 1 206 ? 15.489 -11.684 -24.102 1.00 88.81 206 LEU A O 1
ATOM 1680 N N . MET A 1 207 ? 16.252 -13.789 -24.270 1.00 88.62 207 MET A N 1
ATOM 1681 C CA . MET A 1 207 ? 16.876 -13.618 -25.573 1.00 88.62 207 MET A CA 1
ATOM 1682 C C . MET A 1 207 ? 15.849 -13.815 -26.697 1.00 88.62 207 MET A C 1
ATOM 1684 O O . MET A 1 207 ? 14.815 -14.467 -26.492 1.00 88.62 207 MET A O 1
ATOM 1688 N N . PRO A 1 208 ? 16.117 -13.268 -27.897 1.00 87.88 208 PRO A N 1
ATOM 1689 C CA . PRO A 1 208 ? 15.307 -13.548 -29.077 1.00 87.88 208 PRO A CA 1
ATOM 1690 C C . PRO A 1 208 ? 15.132 -15.054 -29.309 1.00 87.88 208 PRO A C 1
ATOM 1692 O O . PRO A 1 208 ? 15.991 -15.851 -28.922 1.00 87.88 208 PRO A O 1
ATOM 1695 N N . ALA A 1 209 ? 14.014 -15.431 -29.934 1.00 88.12 209 ALA A N 1
ATOM 1696 C CA . ALA A 1 209 ? 13.754 -16.821 -30.290 1.00 88.12 209 ALA A CA 1
ATOM 1697 C C . ALA A 1 209 ? 14.847 -17.335 -31.231 1.00 88.12 209 ALA A C 1
ATOM 1699 O O . ALA A 1 209 ? 15.265 -16.634 -32.157 1.00 88.12 209 ALA A O 1
ATOM 1700 N N . ARG A 1 210 ? 15.293 -18.565 -30.992 1.00 83.88 210 ARG A N 1
ATOM 1701 C CA . ARG A 1 210 ? 16.126 -19.304 -31.941 1.00 83.88 210 ARG A CA 1
ATOM 1702 C C . ARG A 1 210 ? 15.253 -19.843 -33.082 1.00 83.88 210 ARG A C 1
ATOM 1704 O O . ARG A 1 210 ? 14.029 -19.733 -33.045 1.00 83.88 210 ARG A O 1
ATOM 1711 N N . GLU A 1 211 ? 15.880 -20.418 -34.107 1.00 85.38 211 GLU A N 1
ATOM 1712 C CA . GLU A 1 211 ? 15.185 -20.958 -35.292 1.00 85.38 211 GLU A CA 1
ATOM 1713 C C . GLU A 1 211 ? 14.137 -22.038 -34.956 1.00 85.38 211 GLU A C 1
ATOM 1715 O O . GLU A 1 211 ? 13.189 -22.238 -35.709 1.00 85.38 211 GLU A O 1
ATOM 1720 N N . ASP A 1 212 ? 14.274 -22.695 -33.804 1.00 86.12 212 ASP A N 1
ATOM 1721 C CA . ASP A 1 212 ? 13.355 -23.700 -33.258 1.00 86.12 212 ASP A CA 1
ATOM 1722 C C . ASP A 1 212 ? 12.172 -23.105 -32.462 1.00 86.12 212 ASP A C 1
ATOM 1724 O O . ASP A 1 212 ? 11.326 -23.847 -31.961 1.00 86.12 212 ASP A O 1
ATOM 1728 N N . GLY A 1 213 ? 12.096 -21.776 -32.334 1.00 87.00 213 GLY A N 1
ATOM 1729 C CA . GLY A 1 213 ? 11.071 -21.073 -31.560 1.00 87.00 213 GLY A CA 1
ATOM 1730 C C . GLY A 1 213 ? 11.317 -21.057 -30.047 1.00 87.00 213 GLY A C 1
ATOM 1731 O O . GLY A 1 213 ? 10.481 -20.543 -29.302 1.00 87.00 213 GLY A O 1
ATOM 1732 N N . ILE A 1 214 ? 12.448 -21.588 -29.569 1.00 89.19 214 ILE A N 1
ATOM 1733 C CA . ILE A 1 214 ? 12.783 -21.625 -28.143 1.00 89.19 214 ILE A CA 1
ATOM 1734 C C . ILE A 1 214 ? 13.536 -20.349 -27.751 1.00 89.19 214 ILE A C 1
ATOM 1736 O O . ILE A 1 214 ? 14.503 -19.931 -28.394 1.00 89.19 214 ILE A O 1
ATOM 1740 N N . HIS A 1 215 ? 13.112 -19.739 -26.645 1.00 86.88 215 HIS A N 1
ATOM 1741 C CA . HIS A 1 215 ? 13.795 -18.602 -26.037 1.00 86.88 215 HIS A CA 1
ATOM 1742 C C . HIS A 1 215 ? 14.7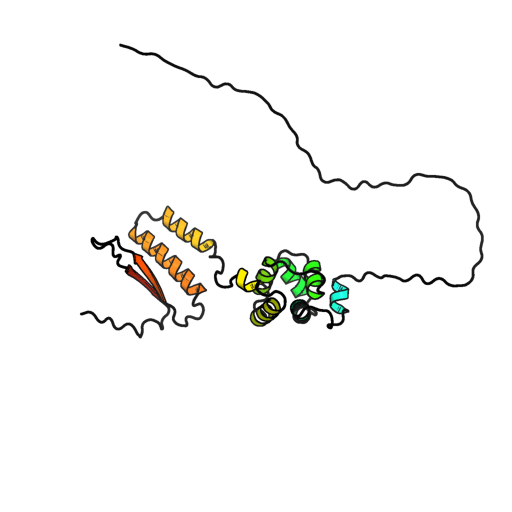62 -19.065 -24.945 1.00 86.88 215 HIS A C 1
ATOM 1744 O O . HIS A 1 215 ? 14.438 -19.929 -24.132 1.00 86.88 215 HIS A O 1
ATOM 1750 N N . SER A 1 216 ? 15.945 -18.4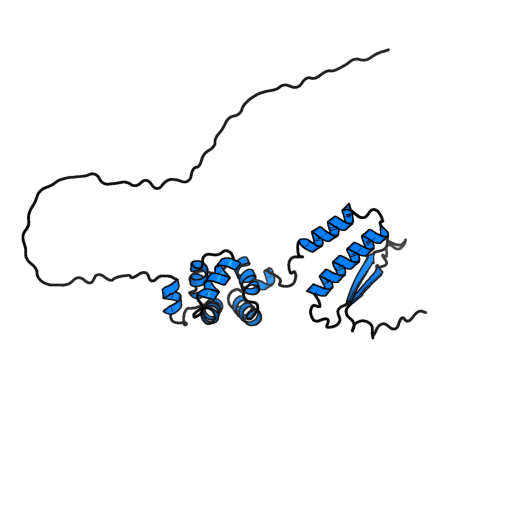55 -24.886 1.00 86.19 216 SER A N 1
ATOM 1751 C CA . SER A 1 216 ? 16.886 -18.649 -23.778 1.00 86.19 216 SER A CA 1
ATOM 1752 C C . SER A 1 216 ? 16.753 -17.510 -22.768 1.00 86.19 216 SER A C 1
ATOM 1754 O O . SER A 1 216 ? 16.629 -16.352 -23.161 1.00 86.19 216 SER A O 1
ATOM 1756 N N . LEU A 1 217 ? 16.816 -17.821 -21.474 1.00 86.50 217 LEU A N 1
ATOM 1757 C CA . LEU A 1 217 ? 16.908 -16.828 -20.405 1.00 86.50 217 LEU A CA 1
ATOM 1758 C C . LEU A 1 217 ? 18.373 -16.715 -19.967 1.00 86.50 217 LEU A C 1
ATOM 1760 O O . LEU A 1 217 ? 18.985 -17.725 -19.628 1.00 86.50 217 LEU A O 1
ATOM 1764 N N . VAL A 1 218 ? 18.937 -15.508 -19.994 1.00 81.25 218 VAL A N 1
ATOM 1765 C CA . VAL A 1 218 ? 20.340 -15.265 -19.628 1.00 81.25 218 VAL A CA 1
ATOM 1766 C C . VAL A 1 218 ? 20.399 -14.383 -18.389 1.00 81.25 218 VAL A C 1
ATOM 1768 O O . VAL A 1 218 ? 19.913 -13.251 -18.399 1.00 81.25 218 VAL A O 1
ATOM 1771 N N . GLU A 1 219 ? 21.009 -14.898 -17.321 1.00 81.44 219 GLU A N 1
ATOM 1772 C CA . GLU A 1 219 ? 21.351 -14.105 -16.140 1.00 81.44 219 GLU A CA 1
ATOM 1773 C C . GLU A 1 219 ? 22.342 -13.010 -16.544 1.00 81.44 219 GLU A C 1
ATOM 1775 O O . GLU A 1 219 ? 23.397 -13.287 -17.108 1.00 81.44 219 GLU A O 1
ATOM 1780 N N . THR A 1 220 ? 21.966 -11.755 -16.309 1.00 78.25 220 THR A N 1
ATOM 1781 C CA . THR A 1 220 ? 22.771 -10.590 -16.698 1.00 78.25 220 THR A CA 1
ATOM 1782 C C . THR A 1 220 ? 23.462 -9.983 -15.481 1.00 78.25 220 THR A C 1
ATOM 1784 O O . THR A 1 220 ? 24.659 -9.720 -15.531 1.00 78.25 220 THR A O 1
ATOM 1787 N N . THR A 1 221 ? 22.734 -9.808 -14.372 1.00 81.25 221 THR A N 1
ATOM 1788 C CA . THR A 1 221 ? 23.270 -9.205 -13.141 1.00 81.25 221 THR A CA 1
ATOM 1789 C C . THR A 1 221 ? 22.583 -9.802 -11.916 1.00 81.25 221 THR A C 1
ATOM 1791 O O . THR A 1 221 ? 21.369 -9.992 -11.924 1.00 81.25 221 THR A O 1
ATOM 1794 N N . MET A 1 222 ? 23.331 -10.026 -10.834 1.00 80.81 222 MET A N 1
ATOM 1795 C CA . MET A 1 222 ? 22.806 -10.474 -9.539 1.00 80.81 222 MET A CA 1
ATOM 1796 C C . MET A 1 222 ? 23.337 -9.596 -8.406 1.00 80.81 222 MET A C 1
ATOM 1798 O O . MET A 1 222 ? 24.494 -9.176 -8.434 1.00 80.81 222 MET A O 1
ATOM 1802 N N . ARG A 1 223 ? 22.513 -9.358 -7.382 1.00 80.69 223 ARG A N 1
ATOM 1803 C CA . ARG A 1 223 ? 22.926 -8.727 -6.121 1.00 80.69 223 ARG A CA 1
ATOM 1804 C C . ARG A 1 223 ? 22.229 -9.391 -4.940 1.00 80.69 223 ARG A C 1
ATOM 1806 O O . ARG A 1 223 ? 21.046 -9.690 -5.024 1.00 80.69 223 ARG A O 1
ATOM 1813 N N . GLY A 1 224 ? 22.937 -9.604 -3.835 1.00 74.81 224 GLY A N 1
ATOM 1814 C CA . GLY A 1 224 ? 22.359 -10.196 -2.629 1.00 74.81 224 GLY A CA 1
ATOM 1815 C C . GLY A 1 224 ? 23.100 -9.806 -1.359 1.00 74.81 224 GLY A C 1
ATOM 1816 O O . GLY A 1 224 ? 24.200 -9.251 -1.422 1.00 74.81 224 GLY A O 1
ATOM 1817 N N . ASN A 1 225 ? 22.482 -10.096 -0.217 1.00 71.75 225 ASN A N 1
ATOM 1818 C CA . ASN A 1 225 ? 23.095 -9.929 1.099 1.00 71.75 225 ASN A CA 1
ATOM 1819 C C . ASN A 1 225 ? 23.951 -11.161 1.467 1.00 71.75 225 ASN A C 1
ATOM 1821 O O . ASN A 1 225 ? 23.770 -12.249 0.920 1.00 71.75 225 ASN A O 1
ATOM 1825 N N . VAL A 1 226 ? 24.923 -10.945 2.359 1.00 54.91 226 VAL A N 1
ATOM 1826 C CA . VAL A 1 226 ? 26.223 -11.649 2.479 1.00 54.91 226 VAL A CA 1
ATOM 1827 C C . VAL A 1 226 ? 26.159 -13.187 2.624 1.00 54.91 226 VAL A C 1
ATOM 1829 O O . VAL A 1 226 ? 27.133 -13.851 2.282 1.00 54.91 226 VAL A O 1
ATOM 1832 N N . ASP A 1 227 ? 25.017 -13.780 2.979 1.00 52.16 227 ASP A N 1
ATOM 1833 C CA . ASP A 1 227 ? 24.872 -15.239 3.145 1.00 52.16 227 ASP A CA 1
ATOM 1834 C C . ASP A 1 227 ? 24.481 -16.017 1.868 1.00 52.16 227 ASP A C 1
ATOM 1836 O O . ASP A 1 227 ? 24.589 -17.242 1.826 1.00 52.16 227 ASP A O 1
ATOM 1840 N N . CYS A 1 228 ? 24.104 -15.353 0.768 1.00 51.03 228 CYS A N 1
ATOM 1841 C CA . CYS A 1 228 ? 23.711 -16.051 -0.475 1.00 51.03 228 CYS A CA 1
ATOM 1842 C C . CYS A 1 228 ? 24.880 -16.650 -1.276 1.00 51.03 228 CYS A C 1
ATOM 1844 O O . CYS A 1 228 ? 24.667 -17.433 -2.206 1.00 51.03 228 CYS A O 1
ATOM 1846 N N . PHE A 1 229 ? 26.116 -16.242 -0.980 1.00 49.84 229 PHE A N 1
ATOM 1847 C CA . PHE A 1 229 ? 27.276 -16.517 -1.832 1.00 49.84 229 PHE A CA 1
ATOM 1848 C C . PHE A 1 229 ? 27.989 -17.840 -1.515 1.00 49.84 229 PHE A C 1
ATOM 1850 O O . PHE A 1 229 ? 28.803 -18.290 -2.317 1.00 49.84 229 PHE A O 1
ATOM 1857 N N . GLN A 1 230 ? 27.673 -18.504 -0.396 1.00 45.69 230 GLN A N 1
ATOM 1858 C CA . GLN A 1 230 ? 28.391 -19.714 0.033 1.00 45.69 230 GLN A CA 1
ATOM 1859 C C . GLN A 1 230 ? 28.008 -21.007 -0.710 1.00 45.69 230 GLN A C 1
ATOM 1861 O O . GLN A 1 230 ? 28.731 -21.991 -0.596 1.00 45.69 230 GLN A O 1
ATOM 1866 N N . HIS A 1 231 ? 26.934 -21.023 -1.509 1.00 42.28 231 HIS A N 1
ATOM 1867 C CA . HIS A 1 231 ? 26.442 -22.254 -2.150 1.00 42.28 231 HIS A CA 1
ATOM 1868 C C . HIS A 1 231 ? 26.527 -22.305 -3.685 1.00 42.28 231 HIS A C 1
ATOM 1870 O O . HIS A 1 231 ? 26.127 -23.308 -4.275 1.00 42.28 231 HIS A O 1
ATOM 1876 N N . ARG A 1 232 ? 27.081 -21.287 -4.360 1.00 42.31 232 ARG A N 1
ATOM 1877 C CA . ARG A 1 232 ? 27.284 -21.318 -5.823 1.00 42.31 232 ARG A CA 1
ATOM 1878 C C . ARG A 1 232 ? 28.752 -21.571 -6.175 1.00 42.31 232 ARG A C 1
ATOM 1880 O O . ARG A 1 232 ? 29.487 -20.671 -6.567 1.00 42.31 232 ARG A O 1
ATOM 1887 N N . VAL A 1 233 ? 29.173 -22.831 -6.043 1.00 33.03 233 VAL A N 1
ATOM 1888 C CA . VAL A 1 233 ? 30.353 -23.338 -6.758 1.00 33.03 233 VAL A CA 1
ATOM 1889 C C . VAL A 1 233 ? 29.988 -23.376 -8.241 1.00 33.03 233 VAL A C 1
ATOM 1891 O O . VAL A 1 233 ? 29.110 -24.132 -8.653 1.00 33.03 233 VAL A O 1
ATOM 1894 N N . TRP A 1 234 ? 30.633 -22.526 -9.035 1.00 36.66 234 TRP A N 1
ATOM 1895 C CA . TRP A 1 234 ? 30.531 -22.535 -10.489 1.00 36.66 234 TRP A CA 1
ATOM 1896 C C . TRP A 1 234 ? 31.160 -23.823 -11.029 1.00 36.66 234 TRP A C 1
ATOM 1898 O O . TRP A 1 234 ? 32.379 -23.933 -11.138 1.00 36.66 234 TRP A O 1
ATOM 1908 N N . GLY A 1 235 ? 30.324 -24.808 -11.351 1.00 32.19 235 GLY A N 1
ATOM 1909 C CA . GLY A 1 235 ? 30.701 -25.901 -12.237 1.00 32.19 235 GLY A CA 1
ATOM 1910 C C . GLY A 1 235 ? 30.736 -25.377 -13.667 1.00 32.19 235 GLY A C 1
ATOM 1911 O O . GLY A 1 235 ? 29.700 -25.298 -14.318 1.00 32.19 235 GLY A O 1
ATOM 1912 N N . VAL A 1 236 ? 31.920 -24.979 -14.127 1.00 33.12 236 VAL A N 1
ATOM 1913 C CA . VAL A 1 236 ? 32.199 -24.788 -15.553 1.00 33.12 236 VAL A CA 1
ATOM 1914 C C . VAL A 1 236 ? 32.706 -26.126 -16.082 1.00 33.12 236 VAL A C 1
ATOM 1916 O O . VAL A 1 236 ? 33.724 -26.624 -15.599 1.00 33.12 236 VAL A O 1
ATOM 1919 N N . GLN A 1 237 ? 31.997 -26.697 -17.053 1.00 30.61 237 GLN A N 1
ATOM 1920 C CA . GLN A 1 237 ? 32.522 -27.721 -17.952 1.00 30.61 237 GLN A CA 1
ATOM 1921 C C . GLN A 1 237 ? 32.265 -27.283 -19.389 1.00 30.61 237 GLN A C 1
ATOM 1923 O O . GLN A 1 237 ? 31.166 -26.736 -19.636 1.00 30.61 237 GLN A O 1
#

Secondary structure (DSSP, 8-state):
--------PPPP----------PPPP---------------------------------HHHHHHHS-GGG--HHHHHHHHHHTT-HHHHHHHHHHTT--HHHHHHHHTTSSPPPHHHHHHHHHH-GGGHHHHHHHHHHHSTTHHHHT-TT-PPPPHHHHHHHHHHHHH---HHHHHHHHHHHHHHHHHHHH-TT-SS-EEEEEEEPPPPTTSPPPEEEEEEEE-GGGGGG------

Sequence (237 aa):
MPEEGNIVMCPMEDFAEQPRRRGRPKKQQFASEAIQEEPGQPEHTPTSENAVQAHTVLSDEQLAYTLEEEDLSQFSSFLRHILKHDRMEITRIANEMNVAENTIYRWMNGRSEPRPANLKNLLEVLPEHVSNLTYVINHTFPGLLESLSPGLREVQKDIYRHVMEFVTTMVDDDARQWQITQAIFENALQHFDPERRGLAVTYAKLMPAREDGIHSLVETTMRGNVDCFQHRVWGVQ

Foldseek 3Di:
DDDDDDDDDDDDDDDDDDDDDDDDDDPDDDDDDDDDDDDDDDDDDDDDDDDDPPPPPDQLLVLLVDDDPVPAQLLLCVLSVVPVVPPVLLVVLCVQLVHDSSVSSCSNNVVDDDDLVSLVSVCVSCVVCNVVSVVSCCVRPPCSVVVVDPPDPPQDVVLVVQLVCLVVPPPDPVVSVVSNVVSVQVSCCCVVPVVQPKDKDWDWDWDDADPVRDIDIGTDDMDGRDPPPPPDPDPDD

Radius of gyration: 34.51 Å; chains: 1; bounding box: 86×67×110 Å